Protein AF-A0AAN7LZ47-F1 (afdb_monomer)

pLDDT: mean 77.28, std 19.16, range [32.97, 97.31]

Radius of gyration: 28.83 Å; Cα contacts (8 Å, |Δi|>4): 131; chains: 1; bounding box: 64×59×89 Å

Organism: Trapa natans (NCBI:txid22666)

Secondary structure (DSSP, 8-state):
----S---TT-HHHHHHHHHHHHHHHHHHHHHHHTSPSSPPHHHHHHHHHHHHHHHHHHHHHHHHHHHHHHHHHHHHHHHHHHHHHHHHHHHHHHHHT-SS-S--SSS--S---------------------------PPPTT--HHHHHHHHHTT-PPPPHHHHHHTTTHHHHHHHHHHHHHHHHHHHHHHS--S-----------TTSTTHHHHHHHHHHHH--

Structure (mmCIF, N/CA/C/O backbone):
data_AF-A0AAN7LZ47-F1
#
_entry.id   AF-A0AAN7LZ47-F1
#
loop_
_atom_site.group_PDB
_atom_site.id
_atom_site.type_symbol
_atom_site.label_atom_id
_atom_site.label_alt_id
_atom_site.label_comp_id
_atom_site.label_asym_id
_atom_site.label_entity_id
_atom_site.label_seq_id
_atom_site.pdbx_PDB_ins_code
_atom_site.Cartn_x
_atom_site.Cartn_y
_atom_site.Cartn_z
_atom_site.occupancy
_atom_site.B_iso_or_equiv
_atom_site.auth_seq_id
_atom_site.auth_comp_id
_atom_site.auth_asym_id
_atom_site.auth_atom_id
_atom_site.pdbx_PDB_model_num
ATOM 1 N N . MET A 1 1 ? -1.971 -27.924 -0.640 1.00 32.97 1 MET A N 1
ATOM 2 C CA . MET A 1 1 ? -1.766 -27.574 0.780 1.00 32.97 1 MET A CA 1
ATOM 3 C C . MET A 1 1 ? -2.999 -26.816 1.240 1.00 32.97 1 MET A C 1
ATOM 5 O O . MET A 1 1 ? -3.384 -25.874 0.569 1.00 32.97 1 MET A O 1
ATOM 9 N N . SER A 1 2 ? -3.643 -27.356 2.275 1.00 36.81 2 SER A N 1
ATOM 10 C CA . SER A 1 2 ? -4.713 -26.829 3.139 1.00 36.81 2 SER A CA 1
ATOM 11 C C . SER A 1 2 ? -5.731 -25.839 2.556 1.00 36.81 2 SER A C 1
ATOM 13 O O . SER A 1 2 ? -5.479 -24.645 2.456 1.00 36.81 2 SER A O 1
ATOM 15 N N . CYS A 1 3 ? -6.937 -26.346 2.305 1.00 39.59 3 CYS A N 1
ATOM 16 C CA . CYS A 1 3 ? -8.183 -25.587 2.282 1.00 39.59 3 CYS A CA 1
ATOM 17 C C . CYS A 1 3 ? -8.375 -24.824 3.609 1.00 39.59 3 CYS A C 1
ATOM 19 O O . CYS A 1 3 ? -8.653 -25.439 4.640 1.00 39.59 3 CYS A O 1
ATOM 21 N N . SER A 1 4 ? -8.207 -23.498 3.611 1.00 45.62 4 SER A N 1
ATOM 22 C CA . SER A 1 4 ? -8.741 -22.661 4.691 1.00 45.62 4 SER A CA 1
ATOM 23 C C . SER A 1 4 ? -10.224 -22.411 4.424 1.00 45.62 4 SER A C 1
ATOM 25 O O . SER A 1 4 ? -10.634 -22.363 3.264 1.00 45.62 4 SER A O 1
ATOM 27 N N . GLY A 1 5 ? -11.029 -22.259 5.480 1.00 51.00 5 GLY A N 1
ATOM 28 C CA . GLY A 1 5 ? -12.397 -21.734 5.366 1.00 51.00 5 GLY A CA 1
ATOM 29 C C . GLY A 1 5 ? -12.428 -20.370 4.656 1.00 51.00 5 GLY A C 1
ATOM 30 O O . GLY A 1 5 ? -11.363 -19.884 4.262 1.00 51.00 5 GLY A O 1
ATOM 31 N N . PRO A 1 6 ? -13.612 -19.750 4.473 1.00 57.41 6 PRO A N 1
ATOM 32 C CA . PRO A 1 6 ? -13.691 -18.422 3.872 1.00 57.41 6 PRO A CA 1
ATOM 33 C C . PRO A 1 6 ? -12.751 -17.507 4.654 1.00 57.41 6 PRO A C 1
ATOM 35 O O . PRO A 1 6 ? -12.956 -17.260 5.839 1.00 57.41 6 PRO A O 1
ATOM 38 N N . GLU A 1 7 ? -11.638 -17.133 4.028 1.00 62.72 7 GLU A N 1
ATOM 39 C CA . GLU A 1 7 ? -10.662 -16.252 4.641 1.00 62.72 7 GLU A CA 1
ATOM 40 C C . GLU A 1 7 ? -11.380 -14.913 4.767 1.00 62.72 7 GLU A C 1
ATOM 42 O O . GLU A 1 7 ? -11.678 -14.286 3.749 1.00 62.72 7 GLU A O 1
ATOM 47 N N . GLU A 1 8 ? -11.770 -14.568 5.995 1.00 81.31 8 GLU A N 1
ATOM 48 C CA . GLU A 1 8 ? -12.415 -13.300 6.319 1.00 81.31 8 GLU A CA 1
ATOM 49 C C . GLU A 1 8 ? -11.451 -12.204 5.868 1.00 81.31 8 GLU A C 1
ATOM 51 O O . GLU A 1 8 ? -10.317 -12.101 6.365 1.00 81.31 8 GLU A O 1
ATOM 56 N N . ILE A 1 9 ? -11.832 -11.491 4.811 1.00 84.00 9 ILE A N 1
ATOM 57 C CA . ILE A 1 9 ? -10.947 -10.517 4.185 1.00 84.00 9 ILE A CA 1
ATOM 58 C C . ILE A 1 9 ? -10.819 -9.357 5.161 1.00 84.00 9 ILE A C 1
ATOM 60 O O . ILE A 1 9 ? -11.687 -9.119 5.993 1.00 84.00 9 ILE A O 1
ATOM 64 N N . LEU A 1 10 ? -9.674 -8.677 5.140 1.00 85.88 10 LEU A N 1
ATOM 65 C CA . LEU A 1 10 ? -9.341 -7.634 6.116 1.00 85.88 10 LEU A CA 1
ATOM 66 C C . LEU A 1 10 ? -9.239 -8.130 7.572 1.00 85.88 10 LEU A C 1
ATOM 68 O O . LEU A 1 10 ? -8.929 -7.331 8.458 1.00 85.88 10 LEU A O 1
ATOM 72 N N . SER A 1 11 ? -9.390 -9.433 7.843 1.00 90.12 11 SER A N 1
ATOM 73 C CA . SER A 1 11 ? -9.055 -9.997 9.152 1.00 90.12 11 SER A CA 1
ATOM 74 C C . SER A 1 11 ? -7.580 -9.766 9.491 1.00 90.12 11 SER A C 1
ATOM 76 O O . SER A 1 11 ? -6.728 -9.535 8.623 1.00 90.12 11 SER A O 1
ATOM 78 N N . VAL A 1 12 ? -7.241 -9.866 10.779 1.00 88.94 12 VAL A N 1
ATOM 79 C CA . VAL A 1 12 ? -5.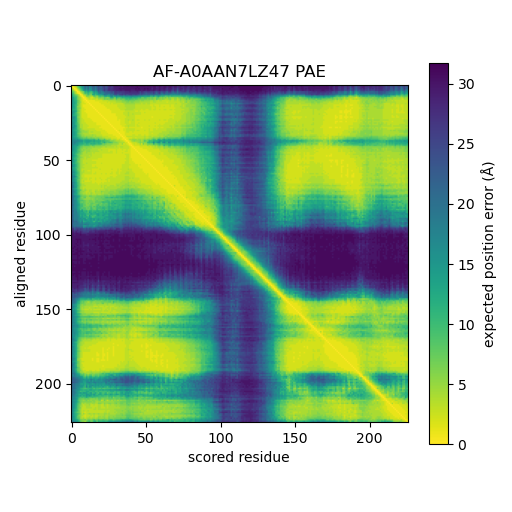852 -9.708 11.244 1.00 88.94 12 VAL A CA 1
ATOM 80 C C . VAL A 1 12 ? -4.927 -10.723 10.565 1.00 88.94 12 VAL A C 1
ATOM 82 O O . VAL A 1 12 ? -3.845 -10.354 10.116 1.00 88.94 12 VAL A O 1
ATOM 85 N N . ALA A 1 13 ? -5.368 -11.978 10.437 1.00 91.19 13 ALA A N 1
ATOM 86 C CA . ALA A 1 13 ? -4.591 -13.038 9.798 1.00 91.19 13 ALA A CA 1
ATOM 87 C C . ALA A 1 13 ? -4.399 -12.787 8.293 1.00 91.19 13 ALA A C 1
ATOM 89 O O . ALA A 1 13 ? -3.291 -12.947 7.781 1.00 91.19 13 ALA A O 1
ATOM 90 N N . TRP A 1 14 ? -5.450 -12.344 7.594 1.00 92.69 14 TRP A N 1
ATOM 91 C CA . TRP A 1 14 ? -5.361 -11.979 6.180 1.00 92.69 14 TRP A CA 1
ATOM 92 C C . TRP A 1 14 ? -4.412 -10.792 5.965 1.00 92.69 14 TRP A C 1
ATOM 94 O O . TRP A 1 14 ? -3.539 -10.830 5.100 1.00 92.69 14 TRP A O 1
ATOM 104 N N . THR A 1 15 ? -4.517 -9.763 6.809 1.00 92.19 15 THR A N 1
ATOM 105 C CA . THR A 1 15 ? -3.675 -8.560 6.733 1.00 92.19 15 THR A CA 1
ATOM 106 C C . THR A 1 15 ? -2.203 -8.880 7.004 1.00 92.19 15 THR A C 1
ATOM 108 O O . THR A 1 15 ? -1.324 -8.370 6.311 1.00 92.19 15 THR A O 1
ATOM 111 N N . GLN A 1 16 ? -1.914 -9.759 7.969 1.00 93.12 16 GLN A N 1
ATOM 112 C CA . GLN A 1 16 ? -0.555 -10.251 8.223 1.00 93.12 16 GLN A CA 1
ATOM 113 C C . GLN A 1 16 ? 0.022 -10.955 6.991 1.00 93.12 16 GLN A C 1
ATOM 115 O O . GLN A 1 16 ? 1.105 -10.589 6.538 1.00 93.12 16 GLN A O 1
ATOM 120 N N . ARG A 1 17 ? -0.735 -11.881 6.388 1.00 94.88 17 ARG A N 1
ATOM 121 C CA . ARG A 1 17 ? -0.328 -12.572 5.153 1.00 94.88 17 ARG A CA 1
ATOM 122 C C . ARG A 1 17 ? -0.093 -11.603 3.998 1.00 94.88 17 ARG A C 1
ATOM 124 O O . ARG A 1 17 ? 0.885 -11.750 3.270 1.00 94.88 17 ARG A O 1
ATOM 131 N N . LEU A 1 18 ? -0.956 -10.598 3.836 1.00 94.19 18 LEU A N 1
ATOM 132 C CA . LEU A 1 18 ? -0.796 -9.572 2.805 1.00 94.19 18 LEU A CA 1
ATOM 133 C C . LEU A 1 18 ? 0.538 -8.827 2.962 1.00 94.19 18 LEU A C 1
ATOM 135 O O . LEU A 1 18 ? 1.266 -8.667 1.982 1.00 94.19 18 LEU A O 1
ATOM 139 N N . ILE A 1 19 ? 0.868 -8.395 4.184 1.00 95.31 19 ILE A N 1
ATOM 140 C CA . ILE A 1 19 ? 2.127 -7.695 4.477 1.00 95.31 19 ILE A CA 1
ATOM 141 C C . ILE A 1 19 ? 3.328 -8.619 4.242 1.00 95.31 19 ILE A C 1
ATOM 143 O O . ILE A 1 19 ? 4.304 -8.196 3.630 1.00 95.31 19 ILE A O 1
ATOM 147 N N . GLU A 1 20 ? 3.268 -9.877 4.679 1.00 96.75 20 GLU A N 1
ATOM 148 C CA . GLU A 1 20 ? 4.343 -10.858 4.465 1.00 96.75 20 GLU A CA 1
ATOM 149 C C . GLU A 1 20 ? 4.640 -11.066 2.974 1.00 96.75 20 GLU A C 1
ATOM 151 O O . GLU A 1 20 ? 5.794 -10.978 2.544 1.00 96.75 20 GLU A O 1
ATOM 156 N N . VAL A 1 21 ? 3.596 -11.277 2.164 1.00 96.06 21 VAL A N 1
ATOM 157 C CA . VAL A 1 21 ? 3.727 -11.420 0.707 1.00 96.06 21 VAL A CA 1
ATOM 158 C C . VAL A 1 21 ? 4.271 -10.134 0.085 1.00 96.06 21 VAL A C 1
ATOM 160 O O . VAL A 1 21 ? 5.171 -10.195 -0.751 1.00 96.06 21 VAL A O 1
ATOM 163 N N . PHE A 1 22 ? 3.780 -8.968 0.511 1.00 96.25 22 PHE A N 1
ATOM 164 C CA . PHE A 1 22 ? 4.273 -7.676 0.038 1.00 96.25 22 PHE A CA 1
ATOM 165 C C . PHE A 1 22 ? 5.770 -7.482 0.315 1.00 96.25 22 PHE A C 1
ATOM 167 O O . PHE A 1 22 ? 6.515 -7.104 -0.589 1.00 96.25 22 PHE A O 1
ATOM 174 N N . LEU A 1 23 ? 6.233 -7.788 1.529 1.00 96.38 23 LEU A N 1
ATOM 175 C CA . LEU A 1 23 ? 7.645 -7.668 1.898 1.00 96.38 23 LEU A CA 1
ATOM 176 C C . LEU A 1 23 ? 8.526 -8.634 1.096 1.00 96.38 23 LEU A C 1
ATOM 178 O O . LEU A 1 23 ? 9.590 -8.235 0.621 1.00 96.38 23 LEU A O 1
ATOM 182 N N . SER A 1 24 ? 8.062 -9.868 0.871 1.00 97.31 24 SER A N 1
ATOM 183 C CA . SER A 1 24 ? 8.762 -10.830 0.010 1.00 97.31 24 SER A CA 1
ATOM 184 C C . SER A 1 24 ? 8.873 -10.335 -1.437 1.00 97.31 24 SER A C 1
ATOM 186 O O . SER A 1 24 ? 9.932 -10.440 -2.060 1.00 97.31 24 SER A O 1
ATOM 188 N N . LEU A 1 25 ? 7.801 -9.751 -1.980 1.00 95.81 25 LEU A N 1
ATOM 189 C CA . LEU A 1 25 ? 7.811 -9.139 -3.309 1.00 95.81 25 LEU A CA 1
ATOM 190 C C . LEU A 1 25 ? 8.779 -7.952 -3.373 1.00 95.81 25 LEU A C 1
ATOM 192 O O . LEU A 1 25 ? 9.551 -7.835 -4.325 1.00 95.81 25 LEU A O 1
ATOM 196 N N . GLN A 1 26 ? 8.792 -7.104 -2.346 1.00 95.06 26 GLN A N 1
ATOM 197 C CA . GLN A 1 26 ? 9.684 -5.953 -2.270 1.00 95.06 26 GLN A CA 1
ATOM 198 C C . GLN A 1 26 ? 11.165 -6.367 -2.226 1.00 95.06 26 GLN A C 1
ATOM 200 O O . GLN A 1 26 ? 11.993 -5.734 -2.883 1.00 95.06 26 GLN A O 1
ATOM 205 N N . GLU A 1 27 ? 11.505 -7.449 -1.521 1.00 96.31 27 GLU A N 1
ATOM 206 C CA . GLU A 1 27 ? 12.860 -8.014 -1.503 1.00 96.31 27 GLU A CA 1
ATOM 207 C C . GLU A 1 27 ? 13.282 -8.528 -2.888 1.00 96.31 27 GLU A C 1
ATOM 209 O O . GLU A 1 27 ? 14.363 -8.193 -3.383 1.00 96.31 27 GLU A O 1
ATOM 214 N N . GLN A 1 28 ? 12.402 -9.274 -3.564 1.00 95.25 28 GLN A N 1
ATOM 215 C CA . GLN A 1 28 ? 12.650 -9.751 -4.927 1.00 95.25 28 GLN A CA 1
ATOM 216 C C . GLN A 1 28 ? 12.845 -8.588 -5.908 1.00 95.25 28 GLN A C 1
ATOM 218 O O . GLN A 1 28 ? 13.768 -8.610 -6.726 1.00 95.25 28 GLN A O 1
ATOM 223 N N . PHE A 1 29 ? 12.021 -7.543 -5.801 1.00 95.75 29 PHE A N 1
ATOM 224 C CA . PHE A 1 29 ? 12.165 -6.328 -6.599 1.00 95.75 29 PHE A CA 1
ATOM 225 C C . PHE A 1 29 ? 13.482 -5.609 -6.326 1.00 95.75 29 PHE A C 1
ATOM 227 O O . PHE A 1 29 ? 14.173 -5.223 -7.268 1.00 95.75 29 PHE A O 1
ATOM 234 N N . HIS A 1 30 ? 13.873 -5.471 -5.061 1.00 94.12 30 HIS A N 1
ATOM 235 C CA . HIS A 1 30 ? 15.158 -4.881 -4.709 1.00 94.12 30 HIS A CA 1
ATOM 236 C C . HIS A 1 30 ? 16.318 -5.656 -5.354 1.00 94.12 30 HIS A C 1
ATOM 238 O O . HIS A 1 30 ? 17.207 -5.052 -5.955 1.00 94.12 30 HIS A O 1
ATOM 244 N N . GLY A 1 31 ? 16.252 -6.991 -5.353 1.00 94.69 31 GLY A N 1
ATOM 245 C CA . GLY A 1 31 ? 17.195 -7.842 -6.078 1.00 94.69 31 GLY A CA 1
ATOM 246 C C . GLY A 1 31 ? 17.242 -7.579 -7.590 1.00 94.69 31 GLY A C 1
ATOM 247 O O . GLY A 1 31 ? 18.317 -7.652 -8.184 1.00 94.69 31 GLY A O 1
ATOM 248 N N . LEU A 1 32 ? 16.117 -7.237 -8.229 1.00 92.81 32 LEU A N 1
ATOM 249 C CA . LEU A 1 32 ? 16.086 -6.829 -9.643 1.00 92.81 32 LEU A CA 1
ATOM 250 C C . LEU A 1 32 ? 16.749 -5.465 -9.862 1.00 92.81 32 LEU A C 1
ATOM 252 O O . LEU A 1 32 ? 17.529 -5.314 -10.800 1.00 92.81 32 LEU A O 1
ATOM 256 N N . VAL A 1 33 ? 16.490 -4.490 -8.988 1.00 92.06 33 VAL A N 1
ATOM 257 C CA . VAL A 1 33 ? 17.083 -3.143 -9.074 1.00 92.06 33 VAL A CA 1
ATOM 258 C C . VAL A 1 33 ? 18.606 -3.185 -8.904 1.00 92.06 33 VAL A C 1
ATOM 260 O O . VAL A 1 33 ? 19.326 -2.457 -9.590 1.00 92.06 33 VAL A O 1
ATOM 263 N N . LEU A 1 34 ? 19.116 -4.061 -8.033 1.00 92.56 34 LEU A N 1
ATOM 264 C CA . LEU A 1 34 ? 20.556 -4.254 -7.826 1.00 92.56 34 LEU A CA 1
ATOM 265 C C . LEU A 1 34 ? 21.265 -4.900 -9.025 1.00 92.56 34 LEU A C 1
ATOM 267 O O . LEU A 1 34 ? 22.459 -4.682 -9.211 1.00 92.56 34 LEU A O 1
ATOM 271 N N . LYS A 1 35 ? 20.548 -5.666 -9.855 1.00 91.94 35 LYS A N 1
ATOM 272 C CA . LYS A 1 35 ? 21.099 -6.280 -11.077 1.00 91.94 35 LYS A CA 1
ATOM 273 C C . LYS A 1 35 ? 21.266 -5.289 -12.228 1.00 91.94 35 LYS A C 1
ATOM 275 O O . LYS A 1 35 ? 21.878 -5.640 -13.234 1.00 91.94 35 LYS A O 1
ATOM 280 N N . VAL A 1 36 ? 20.723 -4.076 -12.111 1.00 90.69 36 VAL A N 1
ATOM 281 C CA . VAL A 1 36 ? 20.856 -3.052 -13.149 1.00 90.69 36 VAL A CA 1
ATOM 282 C C . VAL A 1 36 ? 22.301 -2.532 -13.169 1.00 90.69 36 VAL A C 1
ATOM 284 O O . VAL A 1 36 ? 22.754 -2.007 -12.148 1.00 90.69 36 VAL A O 1
ATOM 287 N N . PRO A 1 37 ? 23.025 -2.645 -14.301 1.00 84.75 37 PRO A N 1
ATOM 288 C CA . PRO A 1 37 ? 24.417 -2.213 -14.397 1.00 84.75 37 PRO A CA 1
ATOM 289 C C . PRO A 1 37 ? 24.608 -0.724 -14.082 1.00 84.75 37 PRO A C 1
ATOM 291 O O . PRO A 1 37 ? 23.743 0.105 -14.366 1.00 84.75 37 PRO A O 1
ATOM 294 N N . SER A 1 38 ? 25.774 -0.393 -13.524 1.00 85.50 38 SER A N 1
ATOM 295 C CA . SER A 1 38 ? 26.230 0.986 -13.331 1.00 85.50 38 SER A CA 1
ATOM 296 C C . SER A 1 38 ? 27.223 1.372 -14.442 1.00 85.50 38 SER A C 1
ATOM 298 O O . SER A 1 38 ? 28.093 0.554 -14.751 1.00 85.50 38 SER A O 1
ATOM 300 N N . PRO A 1 39 ? 27.143 2.586 -15.025 1.00 84.44 39 PRO A N 1
ATOM 301 C CA . PRO A 1 39 ? 26.184 3.651 -14.719 1.00 84.44 39 PRO A CA 1
ATOM 302 C C . PRO A 1 39 ? 24.783 3.364 -15.278 1.00 84.44 39 PRO A C 1
ATOM 304 O O . PRO A 1 39 ? 24.629 2.800 -16.361 1.00 84.44 39 PRO A O 1
ATOM 307 N N . ARG A 1 40 ? 23.753 3.777 -14.532 1.00 88.50 40 ARG A N 1
ATOM 308 C CA . ARG A 1 40 ? 22.353 3.642 -14.950 1.00 88.50 40 ARG A CA 1
ATOM 309 C C . ARG A 1 40 ? 22.010 4.679 -16.015 1.00 88.50 40 ARG A C 1
ATOM 311 O O . ARG A 1 40 ? 22.573 5.772 -16.045 1.00 88.50 40 ARG A O 1
ATOM 318 N N . SER A 1 41 ? 21.068 4.338 -16.894 1.00 90.69 41 SER A N 1
ATOM 319 C CA . SER A 1 41 ? 20.517 5.319 -17.827 1.00 90.69 41 SER A CA 1
ATOM 320 C C . SER A 1 41 ? 19.621 6.314 -17.085 1.00 90.69 41 SER A C 1
ATOM 322 O O . SER A 1 41 ? 18.970 5.977 -16.094 1.00 90.69 41 SER A O 1
ATOM 324 N N . THR A 1 42 ? 19.510 7.531 -17.612 1.00 92.00 42 THR A N 1
ATOM 325 C CA . THR A 1 42 ? 18.624 8.568 -17.057 1.00 92.00 42 THR A CA 1
ATOM 326 C C . THR A 1 42 ? 17.158 8.121 -16.992 1.00 92.00 42 THR A C 1
ATOM 328 O O . THR A 1 42 ? 16.432 8.507 -16.078 1.00 92.00 42 THR A O 1
ATOM 331 N N . ALA A 1 43 ? 16.718 7.275 -17.931 1.00 90.44 43 ALA A N 1
ATOM 332 C CA . ALA A 1 43 ? 15.373 6.701 -17.945 1.00 90.44 43 ALA A CA 1
ATOM 333 C C . ALA A 1 43 ? 15.143 5.722 -16.781 1.00 90.44 43 ALA A C 1
ATOM 335 O O . ALA A 1 43 ? 14.079 5.738 -16.156 1.00 90.44 43 ALA A O 1
ATOM 336 N N . VAL A 1 44 ? 16.146 4.897 -16.464 1.00 92.00 44 VAL A N 1
ATOM 337 C CA . VAL A 1 44 ? 16.116 3.992 -15.309 1.00 92.00 44 VAL A CA 1
ATOM 338 C C . VAL A 1 44 ? 16.039 4.793 -14.013 1.00 92.00 44 VAL A C 1
ATOM 340 O O . VAL A 1 44 ? 15.143 4.548 -13.207 1.00 92.00 44 VAL A O 1
ATOM 343 N N . ASP A 1 45 ? 16.928 5.772 -13.834 1.00 93.19 45 ASP A N 1
ATOM 344 C CA . ASP A 1 45 ? 16.971 6.570 -12.605 1.00 93.19 45 ASP A CA 1
ATOM 345 C C . ASP A 1 45 ? 15.676 7.349 -12.393 1.00 93.19 45 ASP A C 1
ATOM 347 O O . ASP A 1 45 ? 15.138 7.368 -11.287 1.00 93.19 45 ASP A O 1
ATOM 351 N N . ARG A 1 46 ? 15.109 7.925 -13.459 1.00 92.75 46 ARG A N 1
ATOM 352 C CA . ARG A 1 46 ? 13.801 8.581 -13.396 1.00 92.75 46 ARG A CA 1
ATOM 353 C C . ARG A 1 46 ? 12.714 7.629 -12.895 1.00 92.75 46 ARG A C 1
ATOM 355 O O . ARG A 1 46 ? 11.992 7.971 -11.965 1.00 92.75 46 ARG A O 1
ATOM 362 N N . THR A 1 47 ? 12.620 6.440 -13.487 1.00 92.31 47 THR A N 1
ATOM 363 C CA . THR A 1 47 ? 11.577 5.460 -13.149 1.00 92.31 47 THR A CA 1
ATOM 364 C C . THR A 1 47 ? 11.702 4.987 -11.696 1.00 92.31 47 THR A C 1
ATOM 366 O O . THR A 1 47 ? 10.704 4.872 -10.985 1.00 92.31 47 THR A O 1
ATOM 369 N N . LEU A 1 48 ? 12.932 4.767 -11.220 1.00 93.81 48 LEU A N 1
ATOM 370 C CA . LEU A 1 48 ? 13.197 4.400 -9.828 1.00 93.81 48 LEU A CA 1
ATOM 371 C C . LEU A 1 48 ? 12.882 5.543 -8.857 1.00 93.81 48 LEU A C 1
ATOM 373 O O . LEU A 1 48 ? 12.240 5.310 -7.837 1.00 93.81 48 LEU A O 1
ATOM 377 N N . ASN A 1 49 ? 13.272 6.777 -9.179 1.00 94.38 49 ASN A N 1
ATOM 378 C CA . ASN A 1 49 ? 12.980 7.943 -8.344 1.00 94.38 49 ASN A CA 1
ATOM 379 C C . ASN A 1 49 ? 11.472 8.160 -8.177 1.00 94.38 49 ASN A C 1
ATOM 381 O O . ASN A 1 49 ? 11.003 8.403 -7.068 1.00 94.38 49 ASN A O 1
ATOM 385 N N . GLU A 1 50 ? 10.698 7.999 -9.251 1.00 93.44 50 GLU A N 1
ATOM 386 C CA . GLU A 1 50 ? 9.237 8.062 -9.188 1.00 93.44 50 GLU A CA 1
ATOM 387 C C . GLU A 1 50 ? 8.648 6.950 -8.292 1.00 93.44 50 GLU A C 1
ATOM 389 O O . GLU A 1 50 ? 7.639 7.158 -7.616 1.00 93.44 50 GLU A O 1
ATOM 394 N N . TYR A 1 51 ? 9.249 5.758 -8.260 1.00 94.31 51 TYR A N 1
ATOM 395 C CA . TYR A 1 51 ? 8.841 4.687 -7.343 1.00 94.31 51 TYR A CA 1
ATOM 396 C C . TYR A 1 51 ? 9.200 4.991 -5.884 1.00 94.31 51 TYR A C 1
ATOM 398 O O . TYR A 1 51 ? 8.386 4.768 -4.983 1.00 94.31 51 TYR A O 1
ATOM 406 N N . TYR A 1 52 ? 10.394 5.527 -5.629 1.00 94.88 52 TYR A N 1
ATOM 407 C CA . TYR A 1 52 ? 10.814 5.887 -4.276 1.00 94.88 52 TYR A CA 1
ATOM 408 C C . TYR A 1 52 ? 9.978 7.032 -3.699 1.00 94.88 52 TYR A C 1
ATOM 410 O O . TYR A 1 52 ? 9.596 6.958 -2.535 1.00 94.88 52 TYR A O 1
ATOM 418 N N . ASP A 1 53 ? 9.593 8.020 -4.509 1.00 94.62 53 ASP A N 1
ATOM 419 C CA . ASP A 1 53 ? 8.651 9.071 -4.098 1.00 94.62 53 ASP A CA 1
ATOM 420 C C . ASP A 1 53 ? 7.308 8.483 -3.621 1.00 94.62 53 ASP A C 1
ATOM 422 O O . ASP A 1 53 ? 6.794 8.834 -2.557 1.00 94.62 53 ASP A O 1
ATOM 426 N N . ARG A 1 54 ? 6.770 7.499 -4.354 1.00 93.75 54 ARG A N 1
ATOM 427 C CA . ARG A 1 54 ? 5.566 6.757 -3.937 1.00 93.75 54 ARG A CA 1
ATOM 428 C C . ARG A 1 54 ? 5.793 5.939 -2.669 1.00 93.75 54 ARG A C 1
ATOM 430 O O . ARG A 1 54 ? 4.896 5.858 -1.836 1.00 93.75 54 ARG A O 1
ATOM 437 N N . SER A 1 55 ? 6.980 5.362 -2.503 1.00 94.25 55 SER A N 1
ATOM 438 C CA . SER A 1 55 ? 7.342 4.589 -1.308 1.00 94.25 55 SER A CA 1
ATOM 439 C C . SER A 1 55 ? 7.380 5.463 -0.051 1.00 94.25 55 SER A C 1
ATOM 441 O O . SER A 1 55 ? 6.949 5.020 1.011 1.00 94.25 55 SER A O 1
ATOM 443 N N . VAL A 1 56 ? 7.827 6.718 -0.164 1.00 93.81 56 VAL A N 1
ATOM 444 C CA . VAL A 1 56 ? 7.780 7.685 0.946 1.00 93.81 56 VAL A CA 1
ATOM 445 C C . VAL A 1 56 ? 6.331 8.003 1.326 1.00 93.81 56 VAL A C 1
ATOM 447 O O . VAL A 1 56 ? 5.979 7.923 2.499 1.00 93.81 56 VAL A O 1
ATOM 450 N N . LYS A 1 57 ? 5.456 8.258 0.347 1.00 91.69 57 LYS A N 1
ATOM 451 C CA . LYS A 1 57 ? 4.015 8.469 0.601 1.00 91.69 57 LYS A CA 1
ATOM 452 C C . LYS A 1 57 ? 3.351 7.245 1.238 1.00 91.69 57 LYS A C 1
ATOM 454 O O . LYS A 1 57 ? 2.526 7.372 2.137 1.00 91.69 57 LYS A O 1
ATOM 459 N N . ALA A 1 58 ? 3.726 6.044 0.800 1.00 92.75 58 ALA A N 1
ATOM 460 C CA . ALA A 1 58 ? 3.260 4.799 1.401 1.00 92.75 58 ALA A CA 1
ATOM 461 C C . ALA A 1 58 ? 3.719 4.654 2.861 1.00 92.75 58 ALA A C 1
ATOM 463 O O . ALA A 1 58 ? 2.955 4.194 3.706 1.00 92.75 58 ALA A O 1
ATOM 464 N N . LEU A 1 59 ? 4.929 5.108 3.195 1.00 92.75 59 LEU A N 1
ATOM 465 C CA . LEU A 1 59 ? 5.403 5.118 4.577 1.00 92.75 59 LEU A CA 1
ATOM 466 C C . LEU A 1 59 ? 4.554 6.035 5.472 1.00 92.75 59 LEU A C 1
ATOM 468 O O . LEU A 1 59 ? 4.280 5.676 6.618 1.00 92.75 59 LEU A O 1
ATOM 472 N N . ASP A 1 60 ? 4.081 7.170 4.953 1.00 89.19 60 ASP A N 1
ATOM 473 C CA . ASP A 1 60 ? 3.139 8.034 5.676 1.00 89.19 60 ASP A CA 1
ATOM 474 C C . ASP A 1 60 ? 1.811 7.318 5.961 1.00 89.19 60 ASP A C 1
ATOM 476 O O . ASP A 1 60 ? 1.246 7.470 7.047 1.00 89.19 60 ASP A O 1
ATOM 480 N N . VAL A 1 61 ? 1.337 6.483 5.029 1.00 90.56 61 VAL A N 1
ATOM 481 C CA . VAL A 1 61 ? 0.173 5.611 5.253 1.00 90.56 61 VAL A CA 1
ATOM 482 C C . VAL A 1 61 ? 0.469 4.580 6.342 1.00 90.56 61 VAL A C 1
ATOM 484 O O . VAL A 1 61 ? -0.310 4.461 7.284 1.00 90.56 61 VAL A O 1
ATOM 487 N N . CYS A 1 62 ? 1.612 3.891 6.290 1.00 91.81 62 CYS A N 1
ATOM 488 C CA . CYS A 1 62 ? 2.023 2.949 7.338 1.00 91.81 62 CYS A CA 1
ATOM 489 C C . CYS A 1 62 ? 2.090 3.606 8.724 1.00 91.81 62 CYS A C 1
ATOM 491 O O . CYS A 1 62 ? 1.697 3.000 9.723 1.00 91.81 62 CYS A O 1
ATOM 493 N N . ASN A 1 63 ? 2.571 4.850 8.795 1.00 90.31 63 ASN A N 1
ATOM 494 C CA . ASN A 1 63 ? 2.602 5.622 10.032 1.00 90.31 63 ASN A CA 1
ATOM 495 C C . ASN A 1 63 ? 1.186 5.872 10.568 1.00 90.31 63 ASN A C 1
ATOM 497 O O . ASN A 1 63 ? 0.924 5.575 11.732 1.00 90.31 63 ASN A O 1
ATOM 501 N N . ALA A 1 64 ? 0.264 6.323 9.714 1.00 88.31 64 ALA A N 1
ATOM 502 C CA . ALA A 1 64 ? -1.130 6.547 10.093 1.00 88.31 64 ALA A CA 1
ATOM 503 C C . ALA A 1 64 ? -1.843 5.261 10.535 1.00 88.31 64 ALA A C 1
ATOM 505 O O . ALA A 1 64 ? -2.603 5.259 11.501 1.00 88.31 64 ALA A O 1
ATOM 506 N N . VAL A 1 65 ? -1.569 4.150 9.851 1.00 89.25 65 VAL A N 1
ATOM 507 C CA . VAL A 1 65 ? -2.096 2.823 10.183 1.00 89.25 65 VAL A CA 1
ATOM 508 C C . VAL A 1 65 ? -1.607 2.375 11.562 1.00 89.25 65 VAL A C 1
ATOM 510 O O . VAL A 1 65 ? -2.403 1.938 12.392 1.00 89.25 65 VAL A O 1
ATOM 513 N N . ARG A 1 66 ? -0.310 2.532 11.854 1.00 90.00 66 ARG A N 1
ATOM 514 C CA . ARG A 1 66 ? 0.252 2.240 13.181 1.00 90.00 66 ARG A CA 1
ATOM 515 C C . ARG A 1 66 ? -0.431 3.065 14.275 1.00 90.00 66 ARG A C 1
ATOM 517 O O . ARG A 1 66 ? -0.762 2.511 15.323 1.00 90.00 66 ARG A O 1
ATOM 524 N N . ASP A 1 67 ? -0.658 4.353 14.032 1.00 86.25 67 ASP A N 1
ATOM 525 C CA . ASP A 1 67 ? -1.341 5.226 14.990 1.00 86.25 67 ASP A CA 1
ATOM 526 C C . ASP A 1 67 ? -2.804 4.808 15.195 1.00 86.25 67 ASP A C 1
ATOM 528 O O . ASP A 1 67 ? -3.284 4.797 16.328 1.00 86.25 67 ASP A O 1
ATOM 532 N N . GLY A 1 68 ? -3.495 4.396 14.126 1.00 86.19 68 GLY A N 1
ATOM 533 C CA . GLY A 1 68 ? -4.847 3.836 14.188 1.00 86.19 68 GLY A CA 1
ATOM 534 C C . GLY A 1 68 ? -4.921 2.574 15.052 1.00 86.19 68 GLY A C 1
ATOM 535 O O . GLY A 1 68 ? -5.795 2.459 15.912 1.00 86.19 68 GLY A O 1
ATOM 536 N N . ILE A 1 69 ? -3.956 1.657 14.911 1.00 88.88 69 ILE A N 1
ATOM 537 C CA . ILE A 1 69 ? -3.851 0.471 15.779 1.00 88.88 69 ILE A CA 1
ATOM 538 C C . ILE A 1 69 ? -3.667 0.888 17.245 1.00 88.88 69 ILE A C 1
ATOM 540 O O . ILE A 1 69 ? -4.331 0.347 18.134 1.00 88.88 69 ILE A O 1
ATOM 544 N N . GLU A 1 70 ? -2.774 1.839 17.523 1.00 88.62 70 GLU A N 1
ATOM 545 C CA . GLU A 1 70 ? -2.530 2.291 18.896 1.00 88.62 70 GLU A CA 1
ATOM 546 C C . GLU A 1 70 ? -3.762 2.984 19.494 1.00 88.62 70 GLU A C 1
ATOM 548 O O . GLU A 1 70 ? -4.095 2.787 20.666 1.00 88.62 70 GLU A O 1
ATOM 553 N N . GLN A 1 71 ? -4.512 3.716 18.671 1.00 85.69 71 GLN A N 1
ATOM 554 C CA . GLN A 1 71 ? -5.780 4.309 19.065 1.00 85.69 71 GLN A CA 1
ATOM 555 C C . GLN A 1 71 ? -6.813 3.239 19.446 1.00 85.69 71 GLN A C 1
ATOM 557 O O . GLN A 1 71 ? -7.421 3.351 20.512 1.00 85.69 71 GLN A O 1
ATOM 562 N N . VAL A 1 72 ? -6.957 2.167 18.662 1.00 86.62 72 VAL A N 1
ATOM 563 C CA . VAL A 1 72 ? -7.843 1.037 18.999 1.00 86.62 72 VAL A CA 1
ATOM 564 C C . VAL A 1 72 ? -7.441 0.390 20.327 1.00 86.62 72 VAL A C 1
ATOM 566 O O . VAL A 1 72 ? -8.299 0.141 21.177 1.00 86.62 72 VAL A O 1
ATOM 569 N N . ARG A 1 73 ? -6.139 0.190 20.573 1.00 88.38 73 ARG A N 1
ATOM 570 C CA . ARG A 1 73 ? -5.652 -0.315 21.872 1.00 88.38 73 ARG A CA 1
ATOM 571 C C . ARG A 1 73 ? -6.010 0.623 23.022 1.00 88.38 73 ARG A C 1
ATOM 573 O O . ARG A 1 73 ? -6.382 0.162 24.101 1.00 88.38 73 ARG A O 1
ATOM 580 N N . SER A 1 74 ? -5.909 1.935 22.808 1.00 86.38 74 SER A N 1
ATOM 581 C CA . SER A 1 74 ? -6.279 2.930 23.819 1.00 86.38 74 SER A CA 1
ATOM 582 C C . SER A 1 74 ? -7.781 2.913 24.128 1.00 86.38 74 SER A C 1
ATOM 584 O O . SER A 1 74 ? -8.167 2.987 25.295 1.00 86.38 74 SER A O 1
ATOM 586 N N . TRP A 1 75 ? -8.629 2.734 23.109 1.00 86.94 75 TRP A N 1
ATOM 587 C CA . TRP A 1 75 ? -10.073 2.586 23.276 1.00 86.94 75 TRP A CA 1
ATOM 588 C C . TRP A 1 75 ? -10.434 1.318 24.043 1.00 86.94 75 TRP A C 1
ATOM 590 O O . TRP A 1 75 ? -11.312 1.380 24.897 1.00 86.94 75 TRP A O 1
ATOM 600 N N . GLY A 1 76 ? -9.718 0.212 23.816 1.00 88.38 76 GLY A N 1
ATOM 601 C CA . GLY A 1 76 ? -9.877 -1.013 24.603 1.00 88.38 76 GLY A CA 1
ATOM 602 C C . GLY A 1 76 ? -9.696 -0.765 26.104 1.00 88.38 76 GLY A C 1
ATOM 603 O O . GLY A 1 76 ? -10.577 -1.088 26.896 1.00 88.38 76 GLY A O 1
ATOM 604 N N . LYS A 1 77 ? -8.618 -0.069 26.491 1.00 90.06 77 LYS A N 1
ATOM 605 C CA . LYS A 1 77 ? -8.360 0.305 27.896 1.00 90.06 77 LYS A CA 1
ATOM 606 C C . LYS A 1 77 ? -9.458 1.204 28.476 1.00 90.06 77 LYS A C 1
ATOM 608 O O . LYS A 1 77 ? -9.840 1.060 29.633 1.00 90.06 77 LYS A O 1
ATOM 613 N N . LEU A 1 78 ? -9.974 2.149 27.687 1.00 89.19 78 LEU A N 1
ATOM 614 C CA . LEU A 1 78 ? -11.072 3.022 28.119 1.00 89.19 78 LEU A CA 1
ATOM 615 C C . LEU A 1 78 ? -12.387 2.251 28.282 1.00 89.19 78 LEU A C 1
ATOM 617 O O . LEU A 1 78 ? -13.134 2.518 29.223 1.00 89.19 78 LEU A O 1
ATOM 621 N N . LEU A 1 79 ? -12.660 1.289 27.399 1.00 91.00 79 LEU A N 1
ATOM 622 C CA . LEU A 1 79 ? -13.851 0.450 27.468 1.00 91.00 79 LEU A CA 1
ATOM 623 C C . LEU A 1 79 ? -13.862 -0.390 28.749 1.00 91.00 79 LEU A C 1
ATOM 625 O O . LEU A 1 79 ? -14.892 -0.450 29.413 1.00 91.00 79 LEU A O 1
ATOM 629 N N . GLU A 1 80 ? -12.722 -0.958 29.148 1.00 90.25 80 GLU A N 1
ATOM 630 C CA . GLU A 1 80 ? -12.587 -1.686 30.420 1.00 90.25 80 GLU A CA 1
ATOM 631 C C . GLU A 1 80 ? -12.972 -0.814 31.626 1.00 90.25 80 GLU A C 1
ATOM 633 O O . GLU A 1 80 ? -13.723 -1.250 32.501 1.00 90.25 80 GLU A O 1
ATOM 638 N N . ILE A 1 81 ? -12.536 0.450 31.645 1.00 89.44 81 ILE A N 1
ATOM 639 C CA . ILE A 1 81 ? -12.883 1.403 32.711 1.00 89.44 81 ILE A CA 1
ATOM 640 C C . ILE A 1 81 ? -14.387 1.703 32.712 1.00 89.44 81 ILE A C 1
ATOM 642 O O . ILE A 1 81 ? -15.020 1.730 33.771 1.00 89.44 81 ILE A O 1
ATOM 646 N N . VAL A 1 82 ? -14.977 1.934 31.536 1.00 90.38 82 VAL A N 1
ATOM 647 C CA . VAL A 1 82 ? -16.414 2.220 31.406 1.00 90.38 82 VAL A CA 1
ATOM 648 C C . VAL A 1 82 ? -17.252 1.020 31.847 1.00 90.38 82 VAL A C 1
ATOM 650 O O . VAL A 1 82 ? -18.231 1.204 32.573 1.00 90.38 82 VAL A O 1
ATOM 653 N N . LEU A 1 83 ? -16.856 -0.199 31.475 1.00 89.94 83 LEU A N 1
ATOM 654 C CA . LEU A 1 83 ? -17.532 -1.430 31.885 1.00 89.94 83 LEU A CA 1
ATOM 655 C C . LEU A 1 83 ? -17.433 -1.657 33.397 1.00 89.94 83 LEU A C 1
ATOM 657 O O . LEU A 1 83 ? -18.448 -1.946 34.028 1.00 89.94 83 LEU A O 1
ATOM 661 N N . ALA A 1 84 ? -16.260 -1.442 34.000 1.00 88.69 84 ALA A N 1
ATOM 662 C CA . ALA A 1 84 ? -16.093 -1.524 35.450 1.00 88.69 84 ALA A CA 1
ATOM 663 C C . ALA A 1 84 ? -16.980 -0.504 36.182 1.00 88.69 84 ALA A C 1
ATOM 665 O O . ALA A 1 84 ? -17.650 -0.835 37.161 1.00 88.69 84 ALA A O 1
ATOM 666 N N . ARG A 1 85 ? -17.049 0.735 35.678 1.00 88.56 85 ARG A N 1
ATOM 667 C CA . ARG A 1 85 ? -17.921 1.769 36.246 1.00 88.56 85 ARG A CA 1
ATOM 668 C C . ARG A 1 85 ? -19.399 1.403 36.119 1.00 88.56 85 ARG A C 1
ATOM 670 O O . ARG A 1 85 ? -20.146 1.630 37.067 1.00 88.56 85 ARG A O 1
ATOM 677 N N . LYS A 1 86 ? -19.818 0.840 34.983 1.00 90.31 86 LYS A N 1
ATOM 678 C CA . LYS A 1 86 ? -21.194 0.368 34.786 1.00 90.31 86 LYS A CA 1
ATOM 679 C C . LYS A 1 86 ? -21.546 -0.730 35.792 1.00 90.31 86 LYS A C 1
ATOM 681 O O . LYS A 1 86 ? -22.549 -0.601 36.480 1.00 90.31 86 LYS A O 1
ATOM 686 N N . ALA A 1 87 ? -20.677 -1.727 35.961 1.00 88.25 87 ALA A N 1
ATOM 687 C CA . ALA A 1 87 ? -20.881 -2.802 36.932 1.00 88.25 87 ALA A CA 1
ATOM 688 C C . ALA A 1 87 ? -21.001 -2.286 38.379 1.00 88.25 87 ALA A C 1
ATOM 690 O O . ALA A 1 87 ? -21.830 -2.774 39.143 1.00 88.25 87 ALA A O 1
ATOM 691 N N . LEU A 1 88 ? -20.217 -1.268 38.753 1.00 87.62 88 LEU A N 1
ATOM 692 C CA . LEU A 1 88 ? -20.329 -0.627 40.069 1.00 87.62 88 LEU A CA 1
ATOM 693 C C . LEU A 1 88 ? -21.674 0.086 40.264 1.00 87.62 88 LEU A C 1
ATOM 695 O O . LEU A 1 88 ? -22.248 0.018 41.350 1.00 87.62 88 LEU A O 1
ATOM 699 N N . VAL A 1 89 ? -22.181 0.761 39.229 1.00 89.62 89 VAL A N 1
ATOM 700 C CA . VAL A 1 89 ? -23.500 1.408 39.273 1.00 89.62 89 VAL A CA 1
ATOM 701 C C . VAL A 1 89 ? -24.606 0.356 39.383 1.00 89.62 89 VAL A C 1
ATOM 703 O O . VAL A 1 89 ? -25.446 0.470 40.274 1.00 89.62 89 VAL A O 1
ATOM 706 N N . ASP A 1 90 ? -24.566 -0.695 38.565 1.00 87.94 90 ASP A N 1
ATOM 707 C CA . ASP A 1 90 ? -25.561 -1.777 38.581 1.00 87.94 90 ASP A CA 1
ATOM 708 C C . ASP A 1 90 ? -25.596 -2.488 39.949 1.00 87.94 90 ASP A C 1
ATOM 710 O O . ASP A 1 90 ? -26.672 -2.726 40.505 1.00 87.94 90 ASP A O 1
ATOM 714 N N . LEU A 1 91 ? -24.426 -2.736 40.556 1.00 85.56 91 LEU A N 1
ATOM 715 C CA . LEU A 1 91 ? -24.327 -3.268 41.917 1.00 85.56 91 LEU A CA 1
ATOM 716 C C . LEU A 1 91 ? -24.943 -2.312 42.946 1.00 85.56 91 LEU A C 1
ATOM 718 O O . LEU A 1 91 ? -25.697 -2.750 43.813 1.00 85.56 91 LEU A O 1
ATOM 722 N N . SER A 1 92 ? -24.654 -1.009 42.849 1.00 83.19 92 SER A N 1
ATOM 723 C CA . SER A 1 92 ? -25.205 -0.015 43.777 1.00 83.19 92 SER A CA 1
ATOM 724 C C . SER A 1 92 ? -26.736 0.035 43.727 1.00 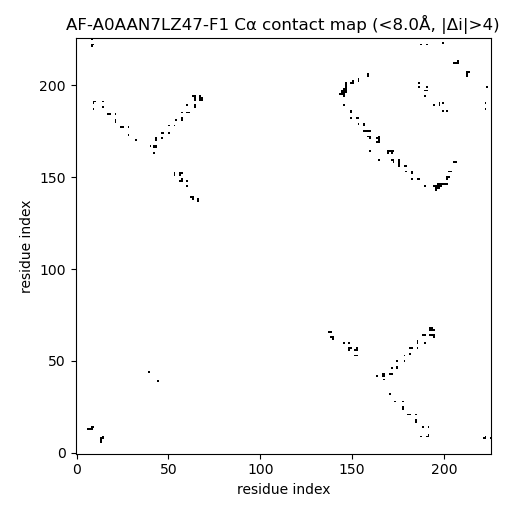83.19 92 SER A C 1
ATOM 726 O O . SER A 1 92 ? -27.372 0.070 44.779 1.00 83.19 92 SER A O 1
ATOM 728 N N . ILE A 1 93 ? -27.332 -0.071 42.534 1.00 83.81 93 ILE A N 1
ATOM 729 C CA . ILE A 1 93 ? -28.787 -0.127 42.348 1.00 83.81 93 ILE A CA 1
ATOM 730 C C . ILE A 1 93 ? -29.361 -1.379 43.025 1.00 83.81 93 ILE A 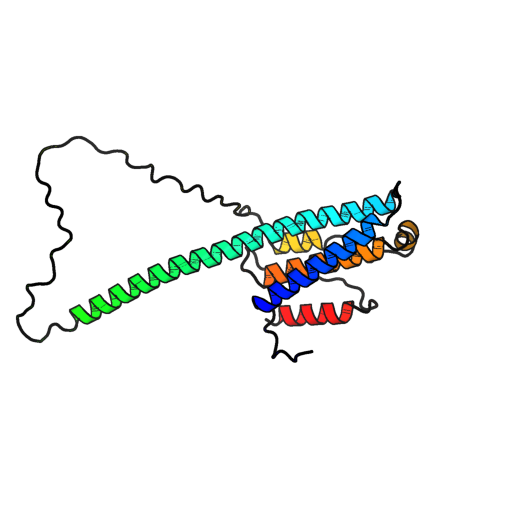C 1
ATOM 732 O O . ILE A 1 93 ? -30.276 -1.258 43.834 1.00 83.81 93 ILE A O 1
ATOM 736 N N . CYS A 1 94 ? -28.773 -2.559 42.793 1.00 75.31 94 CYS A N 1
ATOM 737 C CA . CYS A 1 94 ? -29.220 -3.808 43.426 1.00 75.31 94 CYS A CA 1
ATOM 738 C C . CYS A 1 94 ? -29.130 -3.761 44.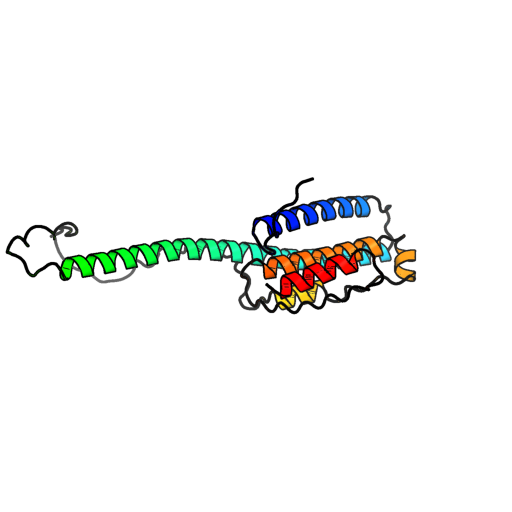962 1.00 75.31 94 CYS A C 1
ATOM 740 O O . CYS A 1 94 ? -30.002 -4.276 45.657 1.00 75.31 94 CYS A O 1
ATOM 742 N N . THR A 1 95 ? -28.087 -3.131 45.516 1.00 75.69 95 THR A N 1
ATOM 743 C CA . THR A 1 95 ? -27.949 -2.984 46.977 1.00 75.69 95 THR A CA 1
ATOM 744 C C . THR A 1 95 ? -28.929 -1.983 47.589 1.00 75.69 95 THR A C 1
ATOM 746 O O . THR A 1 95 ? -29.235 -2.091 48.775 1.00 75.69 95 THR A O 1
ATOM 749 N N . LEU A 1 96 ? -29.414 -1.011 46.808 1.00 69.94 96 LEU A N 1
ATOM 750 C CA . LEU A 1 96 ? -30.415 -0.039 47.252 1.00 69.94 96 LEU A CA 1
ATOM 751 C C . LEU A 1 96 ? -31.841 -0.607 47.177 1.00 69.94 96 LEU A C 1
ATOM 753 O O . LEU A 1 96 ? -32.651 -0.275 48.037 1.00 69.94 96 LEU A O 1
ATOM 757 N N . ASP A 1 97 ? -32.118 -1.485 46.210 1.00 60.75 97 ASP A N 1
ATOM 758 C CA . ASP A 1 97 ? -33.428 -2.129 46.005 1.00 60.75 97 ASP A CA 1
ATOM 759 C C . ASP A 1 97 ? -33.713 -3.259 47.023 1.00 60.75 97 ASP A C 1
ATOM 761 O O . ASP A 1 97 ? -34.855 -3.587 47.321 1.00 60.75 97 ASP A O 1
ATOM 765 N N . GLY A 1 98 ? -32.675 -3.824 47.652 1.00 55.25 98 GLY A N 1
ATOM 766 C CA . GLY A 1 98 ? -32.795 -4.889 48.660 1.00 55.25 98 GLY A CA 1
ATOM 767 C C . GLY A 1 98 ? -33.178 -4.446 50.083 1.00 55.25 98 GLY A C 1
ATOM 768 O O . GLY A 1 98 ? -32.946 -5.202 51.028 1.00 55.25 98 GLY A O 1
ATOM 769 N N . LYS A 1 99 ? -33.707 -3.231 50.289 1.00 51.72 99 LYS A N 1
ATOM 770 C CA . LYS A 1 99 ? -33.926 -2.645 51.627 1.00 51.72 99 LYS A CA 1
ATOM 771 C C . LYS A 1 99 ? -35.403 -2.531 52.026 1.00 51.72 99 LYS A C 1
ATOM 773 O O . LYS A 1 99 ? -35.812 -1.491 52.518 1.00 51.72 99 LYS A O 1
ATOM 778 N N . ASP A 1 100 ? -36.149 -3.633 51.925 1.00 44.34 100 ASP A N 1
ATOM 779 C CA . ASP A 1 100 ? -37.485 -3.781 52.540 1.00 44.34 100 ASP A CA 1
ATOM 780 C C . ASP A 1 100 ? -37.582 -4.939 53.560 1.00 44.34 100 ASP A C 1
ATOM 782 O O . ASP A 1 100 ? -38.666 -5.358 53.959 1.00 44.34 100 ASP A O 1
ATOM 786 N N . SER A 1 101 ? -36.453 -5.430 54.087 1.00 42.12 101 SER A N 1
ATOM 787 C CA . SER A 1 101 ? -36.465 -6.434 55.164 1.00 42.12 101 SER A CA 1
ATOM 788 C C . SER A 1 101 ? -35.417 -6.184 56.258 1.00 42.12 101 SER A C 1
ATOM 790 O O . SER A 1 101 ? -34.285 -6.648 56.168 1.00 42.12 101 SER A O 1
ATOM 792 N N . GLY A 1 102 ? -35.841 -5.508 57.336 1.00 44.38 102 GLY A N 1
ATOM 793 C CA . GLY A 1 102 ? -35.302 -5.656 58.701 1.00 44.38 102 GLY A CA 1
ATOM 794 C C . GLY A 1 102 ? -34.018 -4.880 59.079 1.00 44.38 102 GLY A C 1
ATOM 795 O O . GLY A 1 102 ? -33.143 -4.643 58.247 1.00 44.38 102 GLY A O 1
ATOM 796 N N . PRO A 1 103 ? -33.861 -4.464 60.357 1.00 46.44 103 PRO A N 1
ATOM 797 C CA . PRO A 1 103 ? -32.841 -3.507 60.780 1.00 46.44 103 PRO A CA 1
ATOM 798 C C . PRO A 1 103 ? -31.494 -4.189 61.068 1.00 46.44 103 PRO A C 1
ATOM 800 O O . PRO A 1 103 ? -31.178 -4.506 62.208 1.00 46.44 103 PRO A O 1
ATOM 803 N N . LEU A 1 104 ? -30.666 -4.368 60.038 1.00 47.53 104 LEU A N 1
ATOM 804 C CA . LEU A 1 104 ? -29.242 -4.746 60.166 1.00 47.53 104 LEU A CA 1
ATOM 805 C C . LEU A 1 104 ? -28.319 -3.835 59.327 1.00 47.53 104 LEU A C 1
ATOM 807 O O . LEU A 1 104 ? -27.192 -4.180 58.980 1.00 47.53 104 LEU A O 1
ATOM 811 N N . SER A 1 105 ? -28.786 -2.626 59.006 1.00 48.97 105 SER A N 1
ATOM 812 C CA . SER A 1 105 ? -28.084 -1.651 58.163 1.00 48.97 105 SER A CA 1
ATOM 813 C C . SER A 1 105 ? -27.256 -0.657 58.992 1.00 48.97 105 SER A C 1
ATOM 815 O O . SER A 1 105 ? -27.562 0.536 58.997 1.00 48.97 105 SER A O 1
ATOM 817 N N . SER A 1 106 ? -26.200 -1.105 59.676 1.00 46.69 106 SER A N 1
ATOM 818 C CA . SER A 1 106 ? -25.278 -0.182 60.369 1.00 46.69 106 SER A CA 1
ATOM 819 C C . SER A 1 106 ? -23.777 -0.432 60.168 1.00 46.69 106 SER A C 1
ATOM 821 O O . SER A 1 106 ? -22.985 0.311 60.738 1.00 46.69 106 SER A O 1
ATOM 823 N N . HIS A 1 107 ? -23.339 -1.380 59.326 1.00 43.59 107 HIS A N 1
ATOM 824 C CA . HIS A 1 107 ? -21.913 -1.768 59.302 1.00 43.59 107 HIS A CA 1
ATOM 825 C C . HIS A 1 107 ? -21.125 -1.528 57.995 1.00 43.59 107 HIS A C 1
ATOM 827 O O . HIS A 1 107 ? -19.950 -1.861 57.929 1.00 43.59 107 HIS A O 1
ATOM 833 N N . TRP A 1 108 ? -21.677 -0.918 56.945 1.00 48.41 108 TRP A N 1
ATOM 834 C CA . TRP A 1 108 ? -20.951 -0.858 55.658 1.00 48.41 108 TRP A CA 1
ATOM 835 C C . TRP A 1 108 ? -20.745 0.539 55.100 1.00 48.41 108 TRP A C 1
ATOM 837 O O . TRP A 1 108 ? -21.036 0.778 53.941 1.00 48.41 108 TRP A O 1
ATOM 847 N N . ASN A 1 109 ? -20.219 1.464 55.905 1.00 53.22 109 ASN A N 1
ATOM 848 C CA . ASN A 1 109 ? -19.694 2.731 55.389 1.00 53.22 109 ASN A CA 1
ATOM 849 C C . ASN A 1 109 ? -18.653 3.323 56.341 1.00 53.22 109 ASN A C 1
ATOM 851 O O . ASN A 1 109 ? -18.983 4.196 57.141 1.00 53.22 109 ASN A O 1
ATOM 855 N N . ARG A 1 110 ? -17.395 2.867 56.274 1.00 51.91 110 ARG A N 1
ATOM 856 C CA . ARG A 1 110 ? -16.245 3.637 56.790 1.00 51.91 110 ARG A CA 1
ATOM 857 C C . ARG A 1 110 ? -14.909 3.026 56.379 1.00 51.91 110 ARG A C 1
ATOM 859 O O . ARG A 1 110 ? -14.269 2.330 57.155 1.00 51.91 110 ARG A O 1
ATOM 866 N N . SER A 1 111 ? -14.432 3.363 55.186 1.00 50.91 111 SER A N 1
ATOM 867 C CA . SER A 1 111 ? -12.996 3.248 54.903 1.00 50.91 111 SER A CA 1
ATOM 868 C C . SER A 1 111 ? -12.538 4.149 53.758 1.00 50.91 111 SER A C 1
ATOM 870 O O . SER A 1 111 ? -11.918 3.661 52.831 1.00 50.91 111 SER A O 1
ATOM 872 N N . PHE A 1 112 ? -12.818 5.456 53.833 1.00 43.50 112 PHE A N 1
ATOM 873 C CA . PHE A 1 112 ? -12.000 6.516 53.208 1.00 43.50 112 PHE A CA 1
ATOM 874 C C . PHE A 1 112 ? -12.181 7.847 53.963 1.00 43.50 112 PHE A C 1
ATOM 876 O O . PHE A 1 112 ? -12.467 8.884 53.377 1.00 43.50 112 PHE A O 1
ATOM 883 N N . ALA A 1 113 ? -12.046 7.837 55.290 1.00 40.88 113 ALA A N 1
ATOM 884 C CA . ALA A 1 113 ? -11.961 9.069 56.074 1.00 40.88 113 ALA A CA 1
ATOM 885 C C . ALA A 1 113 ? -10.527 9.207 56.592 1.00 40.88 113 ALA A C 1
ATOM 887 O O . ALA A 1 113 ? -10.158 8.626 57.610 1.00 40.88 113 ALA A O 1
ATOM 888 N N . ARG A 1 114 ? -9.699 9.948 55.850 1.00 44.88 114 ARG A N 1
ATOM 889 C CA . ARG A 1 114 ? -8.414 10.451 56.344 1.00 44.88 114 ARG A CA 1
ATOM 89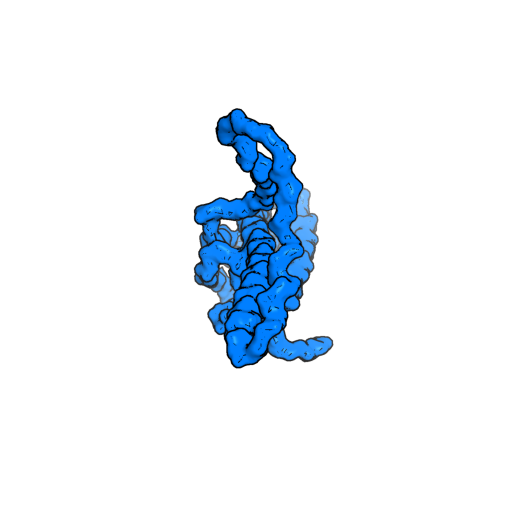0 C C . ARG A 1 114 ? -8.700 11.342 57.554 1.00 44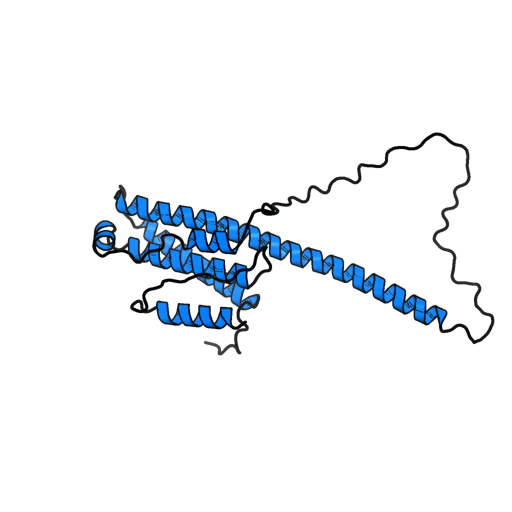.88 114 ARG A C 1
ATOM 892 O O . ARG A 1 114 ? -9.247 12.428 57.399 1.00 44.88 114 ARG A O 1
ATOM 899 N N . SER A 1 115 ? -8.334 10.878 58.744 1.00 43.16 115 SER A N 1
ATOM 900 C CA . SER A 1 115 ? -8.181 11.747 59.907 1.00 43.16 115 SER A CA 1
ATOM 901 C C . SER A 1 115 ? -6.977 12.647 59.656 1.00 43.16 115 SER A C 1
ATOM 903 O O . SER A 1 115 ? -5.864 12.146 59.507 1.00 43.16 115 SER A O 1
ATOM 905 N N . ASN A 1 116 ? -7.187 13.957 59.566 1.00 39.62 116 ASN A N 1
ATOM 906 C CA . ASN A 1 116 ? -6.108 14.909 59.774 1.00 39.62 116 ASN A CA 1
ATOM 907 C C . ASN A 1 116 ? -6.686 16.166 60.415 1.00 39.62 116 ASN A C 1
ATOM 909 O O . ASN A 1 116 ? -7.486 16.867 59.800 1.00 39.62 116 ASN A O 1
ATOM 913 N N . ASN A 1 117 ? -6.291 16.426 61.656 1.00 40.34 117 ASN A N 1
ATOM 914 C CA . ASN A 1 117 ? -6.647 17.638 62.370 1.00 40.34 117 ASN A CA 1
ATOM 915 C C . ASN A 1 117 ? -5.360 18.277 62.901 1.00 40.34 117 ASN A C 1
ATOM 917 O O . ASN A 1 117 ? -4.869 17.862 63.946 1.00 40.34 117 ASN A O 1
ATOM 921 N N . SER A 1 118 ? -4.831 19.276 62.188 1.00 37.88 118 SER A N 1
ATOM 922 C CA . SER A 1 118 ? -4.123 20.408 62.802 1.00 37.88 118 SER A CA 1
ATOM 923 C C . SER A 1 118 ? -3.885 21.569 61.815 1.00 37.88 118 SER A C 1
ATOM 925 O O . SER A 1 118 ? -3.208 21.447 60.801 1.00 37.88 118 SER A O 1
ATOM 927 N N . SER A 1 119 ? -4.469 22.714 62.192 1.00 36.12 119 SER A N 1
ATOM 928 C CA . SER A 1 119 ? -3.975 24.101 62.083 1.00 36.12 119 SER A CA 1
ATOM 929 C C . SER A 1 119 ? -3.677 24.769 60.721 1.00 36.12 119 SER A C 1
ATOM 931 O O . SER A 1 119 ? -2.574 24.673 60.198 1.00 36.12 119 SER A O 1
ATOM 933 N N . ASN A 1 120 ? -4.623 25.648 60.351 1.00 41.97 120 ASN A N 1
ATOM 934 C CA . ASN A 1 120 ? -4.486 27.046 59.885 1.00 41.97 120 ASN A CA 1
ATOM 935 C C . ASN A 1 120 ? -3.925 27.418 58.482 1.00 41.97 120 ASN A C 1
ATOM 937 O O . ASN A 1 120 ? -3.217 26.638 57.856 1.00 41.97 120 ASN A O 1
ATOM 941 N N . PRO A 1 121 ? -4.316 28.610 57.954 1.00 58.53 121 PRO A N 1
ATOM 942 C CA . PRO A 1 121 ? -4.604 28.818 56.536 1.00 58.53 121 PRO A CA 1
ATOM 943 C C . PRO A 1 121 ? -3.665 29.820 55.850 1.00 58.53 121 PRO A C 1
ATOM 945 O O . PRO A 1 121 ? -3.401 30.882 56.400 1.00 58.53 121 PRO A O 1
ATOM 948 N N . THR A 1 122 ? -3.296 29.565 54.594 1.00 37.22 122 THR A N 1
ATOM 949 C CA . THR A 1 122 ? -2.901 30.605 53.627 1.00 37.22 122 THR A CA 1
ATOM 950 C C . THR A 1 122 ? -3.023 30.079 52.191 1.00 37.22 122 THR A C 1
ATOM 952 O O . THR A 1 122 ? -2.360 29.131 51.802 1.00 37.22 122 THR A O 1
ATOM 955 N N . THR A 1 123 ? -3.893 30.739 51.421 1.00 44.28 123 THR A N 1
ATOM 956 C CA . THR A 1 123 ? -3.835 31.020 49.968 1.00 44.28 123 THR A CA 1
ATOM 957 C C . THR A 1 123 ? -3.609 29.899 48.920 1.00 44.28 123 THR A C 1
ATOM 959 O O . THR A 1 123 ? -2.695 29.091 49.033 1.00 44.28 123 THR A O 1
ATOM 962 N N . PRO A 1 124 ? -4.402 29.895 47.823 1.00 49.22 124 PRO A N 1
ATOM 963 C CA . PRO A 1 124 ? -4.412 28.852 46.791 1.00 49.22 124 PRO A CA 1
ATOM 964 C C . PRO A 1 124 ? -3.450 29.144 45.621 1.00 49.22 124 PRO A C 1
ATOM 966 O O . PRO A 1 124 ? -3.136 30.311 45.396 1.00 49.22 124 PRO A O 1
ATOM 969 N N . ARG A 1 125 ? -3.157 28.099 44.813 1.00 38.47 125 ARG A N 1
ATOM 970 C CA . ARG A 1 125 ? -2.332 28.023 43.565 1.00 38.47 125 ARG A CA 1
ATOM 971 C C . ARG A 1 125 ? -0.927 27.459 43.822 1.00 38.47 125 ARG A C 1
ATOM 973 O O . ARG A 1 125 ? -0.251 27.927 44.716 1.00 38.47 125 ARG A O 1
A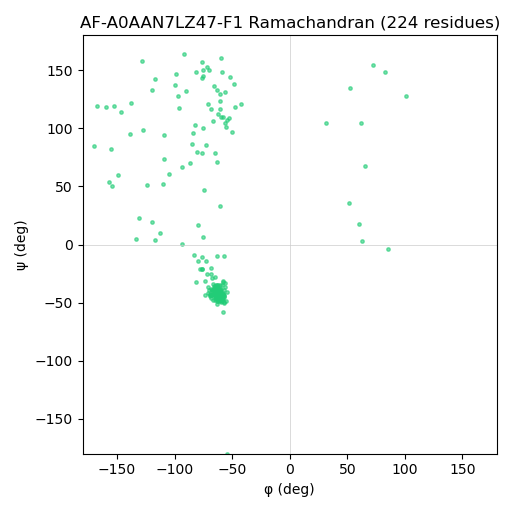TOM 980 N N . ASP A 1 126 ? -0.392 26.446 43.145 1.00 36.22 126 ASP A N 1
ATOM 981 C CA . ASP A 1 126 ? -0.731 25.755 41.903 1.00 36.22 126 ASP A CA 1
ATOM 982 C C . ASP A 1 126 ? -0.202 24.310 41.983 1.00 36.22 126 ASP A C 1
ATOM 984 O O . ASP A 1 126 ? 1.003 24.088 42.046 1.00 36.22 126 ASP A O 1
ATOM 988 N N . TYR A 1 127 ? -1.081 23.309 41.899 1.00 36.59 127 TYR A N 1
ATOM 989 C CA . TYR A 1 127 ? -0.696 21.948 41.496 1.00 36.59 127 TYR A CA 1
ATOM 990 C C . TYR A 1 127 ? -1.177 21.712 40.063 1.00 36.59 127 TYR A C 1
ATOM 992 O O . TYR A 1 127 ? -2.000 20.845 39.781 1.00 36.59 127 TYR A O 1
ATOM 1000 N N . ARG A 1 128 ? -0.680 22.530 39.132 1.00 45.28 128 ARG A N 1
ATOM 1001 C CA . ARG A 1 128 ? -0.743 22.243 37.695 1.00 45.28 128 ARG A CA 1
ATOM 1002 C C . ARG A 1 128 ? 0.651 21.916 37.191 1.00 45.28 128 ARG A C 1
ATOM 1004 O O . ARG A 1 128 ? 1.276 22.689 36.482 1.00 45.28 128 ARG A O 1
ATOM 1011 N N . SER A 1 129 ? 1.114 20.729 37.542 1.00 42.56 129 SER A N 1
ATOM 1012 C CA . SER A 1 129 ? 2.017 19.987 36.669 1.00 42.56 129 SER A CA 1
ATOM 1013 C C . SER A 1 129 ? 1.772 18.501 36.894 1.00 42.56 129 SER A C 1
ATOM 1015 O O . SER A 1 129 ? 2.638 17.745 37.321 1.00 42.56 129 SER A O 1
ATOM 1017 N N . ALA A 1 130 ? 0.527 18.081 36.632 1.00 46.78 130 ALA A N 1
ATOM 1018 C CA . ALA A 1 130 ? 0.319 16.747 36.099 1.00 46.78 130 ALA A CA 1
ATOM 1019 C C . ALA A 1 130 ? 1.168 16.715 34.833 1.00 46.78 130 ALA A C 1
ATOM 1021 O O . ALA A 1 130 ? 0.860 17.418 33.862 1.00 46.78 130 ALA A O 1
ATOM 1022 N N . GLY A 1 131 ? 2.306 16.023 34.936 1.00 38.81 131 GLY A N 1
ATOM 1023 C CA . GLY A 1 131 ? 3.254 15.869 33.856 1.00 38.81 131 GLY A CA 1
ATOM 1024 C C . GLY A 1 131 ? 2.459 15.612 32.596 1.00 38.81 131 GLY A C 1
ATOM 1025 O O . GLY A 1 131 ? 1.644 14.689 32.545 1.00 38.81 131 GLY A O 1
ATOM 1026 N N . HIS A 1 132 ? 2.632 16.489 31.610 1.00 40.47 132 HIS A N 1
ATOM 1027 C CA . HIS A 1 132 ? 2.269 16.132 30.260 1.00 40.47 132 HIS A CA 1
ATOM 1028 C C . HIS A 1 132 ? 3.052 14.854 30.010 1.00 40.47 132 HIS A C 1
ATOM 1030 O O . HIS A 1 132 ? 4.265 14.897 29.794 1.00 40.47 132 HIS A O 1
ATOM 1036 N N . PHE A 1 133 ? 2.365 13.714 30.106 1.00 35.28 133 PHE A N 1
ATOM 1037 C CA . PHE A 1 133 ? 2.710 12.564 29.313 1.00 35.28 133 PHE A CA 1
ATOM 1038 C C . PHE A 1 133 ? 2.788 13.148 27.916 1.00 35.28 133 PHE A C 1
ATOM 1040 O O . PHE A 1 133 ? 1.776 13.402 27.265 1.00 35.28 133 PHE A O 1
ATOM 1047 N N . ARG A 1 134 ? 4.011 13.481 27.506 1.00 43.12 134 ARG A N 1
ATOM 1048 C CA . ARG A 1 134 ? 4.358 13.633 26.114 1.00 43.12 134 ARG A CA 1
ATOM 1049 C C . ARG A 1 134 ? 4.175 12.226 25.583 1.00 43.12 134 ARG A C 1
ATOM 1051 O O . ARG A 1 134 ? 5.133 11.471 25.462 1.00 43.12 134 ARG A O 1
ATOM 1058 N N . SER A 1 135 ? 2.916 11.852 25.345 1.00 42.31 135 SER A N 1
ATOM 1059 C CA . SER A 1 135 ? 2.622 10.878 24.327 1.00 42.31 135 SER A CA 1
ATOM 1060 C C . SER A 1 135 ? 3.429 11.384 23.152 1.00 42.31 135 SER A C 1
ATOM 1062 O O . SER A 1 135 ? 3.257 12.533 22.730 1.00 42.31 135 SER A O 1
ATOM 1064 N N . LEU A 1 136 ? 4.375 10.575 22.698 1.00 43.12 136 LEU A N 1
ATOM 1065 C CA . LEU A 1 136 ? 4.931 10.708 21.369 1.00 43.12 136 LEU A CA 1
ATOM 1066 C C . LEU A 1 136 ? 3.761 10.436 20.426 1.00 43.12 136 LEU A C 1
ATOM 1068 O O . LEU A 1 136 ? 3.640 9.374 19.833 1.00 43.12 136 LEU A O 1
ATOM 1072 N N . SER A 1 137 ? 2.825 11.379 20.378 1.00 46.72 137 SER A N 1
ATOM 1073 C CA . SER A 1 137 ? 1.815 11.454 19.369 1.00 46.72 137 SER A CA 1
ATOM 1074 C C . SER A 1 137 ? 2.608 11.908 18.163 1.00 46.72 137 SER A C 1
ATOM 1076 O O . SER A 1 137 ? 2.658 13.092 17.834 1.00 46.72 137 SER A O 1
ATOM 1078 N N . TRP A 1 138 ? 3.186 10.937 17.467 1.00 45.91 138 TRP A N 1
ATOM 1079 C CA . TRP A 1 138 ? 3.310 11.000 16.021 1.00 45.91 138 TRP A CA 1
ATOM 1080 C C . TRP A 1 138 ? 1.919 11.074 15.375 1.00 45.91 138 TRP A C 1
ATOM 1082 O O . TRP A 1 138 ? 1.735 10.561 14.289 1.00 45.91 138 TRP A O 1
ATOM 1092 N N . SER A 1 139 ? 0.938 11.727 16.022 1.00 51.81 139 SER A N 1
ATOM 1093 C CA . SER A 1 139 ? -0.396 11.882 15.498 1.00 51.81 139 SER A CA 1
ATOM 1094 C C . SER A 1 139 ? -0.243 12.642 14.210 1.00 51.81 139 SER A C 1
ATOM 1096 O O . SER A 1 139 ? 0.215 13.792 14.195 1.00 51.81 139 SER A O 1
ATOM 1098 N N . VAL A 1 140 ? -0.628 11.970 13.145 1.00 53.12 140 VAL A N 1
ATOM 1099 C CA . VAL A 1 140 ? -0.733 12.564 11.836 1.00 53.12 140 VAL A CA 1
ATOM 1100 C C . VAL A 1 140 ? -1.510 13.878 11.951 1.00 53.12 140 VAL A C 1
ATOM 1102 O O . VAL A 1 140 ? -2.463 13.999 12.729 1.00 53.12 140 VAL A O 1
ATOM 1105 N N . SER A 1 141 ? -1.037 14.908 11.247 1.00 55.59 141 SER A N 1
ATOM 1106 C CA . SER A 1 141 ? -1.646 16.239 11.302 1.00 55.59 141 SER A CA 1
ATOM 1107 C C . SER A 1 141 ? -3.148 16.144 11.032 1.00 55.59 141 SER A C 1
ATOM 1109 O O . SER A 1 141 ? -3.562 15.389 10.161 1.00 55.59 141 SER A O 1
ATOM 1111 N N . ARG A 1 142 ? -3.970 16.968 11.698 1.00 56.19 142 ARG A N 1
ATOM 1112 C CA . ARG A 1 142 ? -5.439 17.006 11.498 1.00 56.19 142 ARG A CA 1
ATOM 1113 C C . ARG A 1 142 ? -5.882 17.294 10.049 1.00 56.19 142 ARG A C 1
ATOM 1115 O O . ARG A 1 142 ? -7.065 17.208 9.754 1.00 56.19 142 ARG A O 1
ATOM 1122 N N . ALA A 1 143 ? -4.952 17.677 9.172 1.00 59.53 143 ALA A N 1
ATOM 1123 C CA . ALA A 1 143 ? -5.165 17.902 7.742 1.00 59.53 143 ALA A CA 1
ATOM 1124 C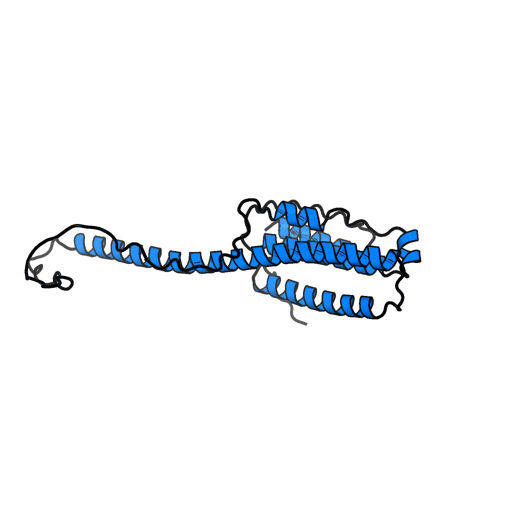 C . ALA A 1 143 ? -4.861 16.668 6.863 1.00 59.53 143 ALA A C 1
ATOM 1126 O O . ALA A 1 143 ? -4.951 16.755 5.637 1.00 59.53 143 ALA A O 1
ATOM 1127 N N . TRP A 1 144 ? -4.457 15.542 7.457 1.00 72.25 144 TRP A N 1
ATOM 1128 C CA . TRP A 1 144 ? -4.161 14.311 6.735 1.00 72.25 144 TRP A CA 1
ATOM 1129 C C . TRP A 1 144 ? -5.442 13.599 6.300 1.00 72.25 144 TRP A C 1
ATOM 1131 O O . TRP A 1 144 ? -6.440 13.594 7.014 1.00 72.25 144 TRP A O 1
ATOM 1141 N N . SER A 1 145 ? -5.400 12.999 5.114 1.00 80.81 145 SER A N 1
ATOM 1142 C CA . SER A 1 145 ? -6.500 12.225 4.542 1.00 80.81 145 SER A CA 1
ATOM 1143 C C . SER A 1 145 ? -5.915 10.978 3.897 1.00 80.81 145 SER A C 1
ATOM 1145 O O . SER A 1 145 ? -5.068 11.088 3.000 1.00 80.81 145 SER A O 1
ATOM 1147 N N . ALA A 1 146 ? -6.366 9.805 4.351 1.00 81.50 146 ALA A N 1
ATOM 1148 C CA . ALA A 1 146 ? -5.935 8.523 3.804 1.00 81.50 146 ALA A CA 1
ATOM 1149 C C . ALA A 1 146 ? -6.219 8.460 2.299 1.00 81.50 146 ALA A C 1
ATOM 1151 O O . ALA A 1 146 ? -5.336 8.137 1.508 1.00 81.50 146 ALA A O 1
ATOM 1152 N N . ALA A 1 147 ? -7.415 8.885 1.890 1.00 81.00 147 ALA A N 1
ATOM 1153 C CA . ALA A 1 147 ? -7.832 8.912 0.493 1.00 81.00 147 ALA A CA 1
ATOM 1154 C C . ALA A 1 147 ? -6.916 9.774 -0.390 1.00 81.00 147 ALA A C 1
ATOM 1156 O O . ALA A 1 147 ? -6.516 9.342 -1.471 1.00 81.00 147 ALA A O 1
ATOM 1157 N N . ARG A 1 148 ? -6.509 10.963 0.084 1.00 84.44 148 ARG A N 1
ATOM 1158 C CA . ARG A 1 148 ? -5.564 11.820 -0.655 1.00 84.44 148 ARG A CA 1
ATOM 1159 C C . ARG A 1 148 ? -4.181 11.193 -0.783 1.00 84.44 148 ARG A C 1
ATOM 1161 O O . ARG A 1 148 ? -3.550 11.368 -1.821 1.00 84.44 148 ARG A O 1
ATOM 1168 N N . GLN A 1 149 ? -3.712 10.465 0.231 1.00 87.25 149 GLN A N 1
ATOM 1169 C CA . GLN A 1 149 ? -2.432 9.756 0.153 1.00 87.25 149 GLN A CA 1
ATOM 1170 C C . GLN A 1 149 ? -2.496 8.579 -0.819 1.00 87.25 149 GLN A C 1
ATOM 1172 O O . GLN A 1 149 ? -1.622 8.447 -1.671 1.00 87.25 149 GLN A O 1
ATOM 1177 N N . ILE A 1 150 ? -3.564 7.777 -0.768 1.00 88.12 150 ILE A N 1
ATOM 1178 C CA . ILE A 1 150 ? -3.784 6.687 -1.726 1.00 88.12 150 ILE A CA 1
ATOM 1179 C C . ILE A 1 150 ? -3.869 7.235 -3.156 1.00 88.12 150 ILE A C 1
ATOM 1181 O O . ILE A 1 150 ? -3.199 6.725 -4.055 1.00 88.12 150 ILE A O 1
ATOM 1185 N N . GLN A 1 151 ? -4.593 8.337 -3.365 1.00 87.44 151 GLN A N 1
ATOM 1186 C CA . GLN A 1 151 ? -4.619 9.017 -4.657 1.00 87.44 151 GLN A CA 1
ATOM 1187 C C . GLN A 1 151 ? -3.221 9.508 -5.058 1.00 87.44 151 GLN A C 1
ATOM 1189 O O . GLN A 1 151 ? -2.809 9.285 -6.189 1.00 87.44 151 GLN A O 1
ATOM 1194 N N . ALA A 1 152 ? -2.453 10.116 -4.151 1.00 88.12 152 ALA A N 1
ATOM 1195 C CA . ALA A 1 152 ? -1.103 10.607 -4.434 1.00 88.12 152 ALA A CA 1
ATOM 1196 C C . ALA A 1 152 ? -0.089 9.494 -4.765 1.00 88.12 152 ALA A C 1
ATOM 1198 O O . ALA A 1 152 ? 0.871 9.757 -5.496 1.00 88.12 152 ALA A O 1
ATOM 1199 N N . ILE A 1 153 ? -0.295 8.277 -4.250 1.00 88.31 153 ILE A N 1
ATOM 1200 C CA . ILE A 1 153 ? 0.477 7.077 -4.608 1.00 88.31 153 ILE A CA 1
ATOM 1201 C C . ILE A 1 153 ? 0.079 6.594 -6.013 1.00 88.31 153 ILE A C 1
ATOM 1203 O O . ILE A 1 153 ? 0.952 6.282 -6.825 1.00 88.31 153 ILE A O 1
ATOM 1207 N N . GLY A 1 154 ? -1.223 6.573 -6.321 1.00 85.38 154 GLY A N 1
ATOM 1208 C CA . GLY A 1 154 ? -1.751 6.146 -7.623 1.00 85.38 154 GLY A CA 1
ATOM 1209 C C . GLY A 1 154 ? -1.593 7.175 -8.750 1.00 85.38 154 GLY A C 1
ATOM 1210 O O . GLY A 1 154 ? -1.599 6.815 -9.928 1.00 85.38 154 GLY A O 1
ATOM 1211 N N . CYS A 1 155 ? -1.411 8.455 -8.419 1.00 85.38 155 CYS A N 1
ATOM 1212 C CA . CYS A 1 155 ? -1.206 9.521 -9.391 1.00 85.38 155 CYS A CA 1
ATOM 1213 C C . CYS A 1 155 ? -0.003 9.214 -10.294 1.00 85.38 155 CYS A C 1
ATOM 1215 O O . CYS A 1 155 ? 1.096 8.886 -9.837 1.00 85.38 155 CYS A O 1
ATOM 1217 N N . ASN A 1 156 ? -0.210 9.359 -11.604 1.00 83.25 156 ASN A N 1
ATOM 1218 C CA . ASN A 1 156 ? 0.791 9.103 -12.643 1.00 83.25 156 ASN A CA 1
ATOM 1219 C C . ASN A 1 156 ? 1.321 7.657 -12.687 1.00 83.25 156 ASN A C 1
ATOM 1221 O O . ASN A 1 156 ? 2.379 7.420 -13.268 1.00 83.25 156 ASN A O 1
ATOM 1225 N N . LEU A 1 157 ? 0.633 6.687 -12.078 1.00 86.88 157 LEU A N 1
ATOM 1226 C CA . LEU A 1 157 ? 0.969 5.271 -12.213 1.00 86.88 157 LEU A CA 1
ATOM 1227 C C . LEU A 1 157 ? 0.407 4.732 -13.535 1.00 86.88 157 LEU A C 1
ATOM 1229 O O . LEU A 1 157 ? -0.652 4.110 -13.586 1.00 86.88 157 LEU A O 1
ATOM 1233 N N . ASN A 1 158 ? 1.114 5.019 -14.623 1.00 85.38 158 ASN A N 1
ATOM 1234 C CA . ASN A 1 158 ? 0.703 4.639 -15.970 1.00 85.38 158 ASN A CA 1
ATOM 1235 C C . ASN A 1 158 ? 1.415 3.367 -16.424 1.00 85.38 158 ASN A C 1
ATOM 1237 O O . ASN A 1 158 ? 2.579 3.147 -16.093 1.00 85.38 158 ASN A O 1
ATOM 1241 N N . TYR A 1 159 ? 0.721 2.556 -17.223 1.00 87.62 159 TYR A N 1
ATOM 1242 C CA . TYR A 1 159 ? 1.341 1.403 -17.864 1.00 87.62 159 TYR A CA 1
ATOM 1243 C C . TYR A 1 159 ? 2.483 1.868 -18.786 1.00 87.62 159 TYR A C 1
ATOM 1245 O O . TYR A 1 159 ? 2.256 2.772 -19.603 1.00 87.62 159 TYR A O 1
ATOM 1253 N N . PRO A 1 160 ? 3.689 1.281 -18.671 1.00 87.94 160 PRO A N 1
ATOM 1254 C CA . PRO A 1 160 ? 4.853 1.760 -19.395 1.00 87.94 160 PRO A CA 1
ATOM 1255 C C . PRO A 1 160 ? 4.672 1.579 -20.899 1.00 87.94 160 PRO A C 1
ATOM 1257 O O . PRO A 1 160 ? 4.212 0.542 -21.388 1.00 87.94 160 PRO A O 1
ATOM 1260 N N . ARG A 1 161 ? 5.049 2.607 -21.653 1.00 87.75 161 ARG A N 1
ATOM 1261 C CA . ARG A 1 161 ? 4.968 2.590 -23.117 1.00 87.75 161 ARG A CA 1
ATOM 1262 C C . ARG A 1 161 ? 6.108 1.754 -23.707 1.00 87.75 161 ARG A C 1
ATOM 1264 O O . ARG A 1 161 ? 7.160 1.589 -23.094 1.00 87.75 161 ARG A O 1
ATOM 1271 N N . GLY A 1 162 ? 5.942 1.254 -24.935 1.00 86.50 162 GLY A N 1
ATOM 1272 C CA . GLY A 1 162 ? 6.951 0.397 -25.584 1.00 86.50 162 GLY A CA 1
ATOM 1273 C C . GLY A 1 162 ? 8.349 1.030 -25.677 1.00 86.50 162 GLY A C 1
ATOM 1274 O O . GLY A 1 162 ? 9.356 0.343 -25.525 1.00 86.50 162 GLY A O 1
ATOM 1275 N N . ASN A 1 163 ? 8.417 2.353 -25.840 1.00 86.00 163 ASN A N 1
ATOM 1276 C CA . ASN A 1 163 ? 9.667 3.115 -25.818 1.00 86.00 163 ASN A CA 1
ATOM 1277 C C . ASN A 1 163 ? 10.337 3.132 -24.428 1.00 86.00 163 ASN A C 1
ATOM 1279 O O . ASN A 1 163 ? 11.554 3.000 -24.341 1.00 86.00 163 ASN A O 1
ATOM 1283 N N . GLU A 1 164 ? 9.566 3.240 -23.346 1.00 85.75 164 GLU A N 1
ATOM 1284 C CA . GLU A 1 164 ? 10.055 3.197 -21.960 1.00 85.75 164 GLU A CA 1
ATOM 1285 C C . GLU A 1 164 ? 10.520 1.788 -21.571 1.00 85.75 164 GLU A C 1
ATOM 1287 O O . GLU A 1 164 ? 11.516 1.628 -20.865 1.00 85.75 164 GLU A O 1
ATOM 1292 N N . ILE A 1 165 ? 9.826 0.756 -22.059 1.00 88.31 165 ILE A N 1
ATOM 1293 C CA . ILE A 1 165 ? 10.222 -0.650 -21.889 1.00 88.31 165 ILE A CA 1
ATOM 1294 C C . ILE A 1 165 ? 11.574 -0.894 -22.566 1.00 88.31 165 ILE A C 1
ATOM 1296 O O . ILE A 1 165 ? 12.478 -1.448 -21.940 1.00 88.31 165 ILE A O 1
ATOM 1300 N N . GLY A 1 166 ? 11.749 -0.423 -23.804 1.00 86.19 166 GLY A N 1
ATOM 1301 C CA . GLY A 1 166 ? 13.027 -0.513 -24.513 1.00 86.19 166 GLY A CA 1
ATOM 1302 C C . GLY A 1 166 ? 14.154 0.252 -23.810 1.00 86.19 166 GLY A C 1
ATOM 1303 O O . GLY A 1 166 ? 15.233 -0.296 -23.607 1.00 86.19 166 GLY A O 1
ATOM 1304 N N . ALA A 1 167 ? 13.892 1.488 -23.371 1.00 85.69 167 ALA A N 1
ATOM 1305 C CA . ALA A 1 167 ? 14.891 2.363 -22.745 1.00 85.69 167 ALA A CA 1
ATOM 1306 C C . ALA A 1 167 ? 15.371 1.899 -21.356 1.00 85.69 167 ALA A C 1
ATOM 1308 O O . ALA A 1 167 ? 16.430 2.323 -20.890 1.00 85.69 167 ALA A O 1
ATOM 1309 N N . THR A 1 168 ? 14.592 1.050 -20.682 1.00 87.75 168 THR A N 1
ATOM 1310 C CA . THR A 1 168 ? 14.898 0.529 -19.339 1.00 87.75 168 THR A CA 1
ATOM 1311 C C . THR A 1 168 ? 15.184 -0.974 -19.332 1.00 87.75 168 THR A C 1
ATOM 1313 O O . THR A 1 168 ? 15.257 -1.574 -18.261 1.00 87.75 168 THR A O 1
ATOM 1316 N N . HIS A 1 169 ? 15.326 -1.597 -20.509 1.00 85.44 169 HIS A N 1
ATOM 1317 C CA . HIS A 1 169 ? 15.487 -3.049 -20.661 1.00 85.44 169 HIS A CA 1
ATOM 1318 C C . HIS A 1 169 ? 14.411 -3.863 -19.910 1.00 85.44 169 HIS A C 1
ATOM 1320 O O . HIS A 1 169 ? 14.687 -4.921 -19.352 1.00 85.44 169 HIS A O 1
ATOM 1326 N N . GLY A 1 170 ? 13.175 -3.353 -19.871 1.00 88.50 170 GLY A N 1
ATOM 1327 C CA . GLY A 1 170 ? 12.040 -3.987 -19.194 1.00 88.50 170 GLY A CA 1
ATOM 1328 C C . GLY A 1 170 ? 11.903 -3.694 -17.696 1.00 88.50 170 GLY A C 1
ATOM 1329 O O . GLY A 1 170 ? 10.894 -4.083 -17.107 1.00 88.50 170 GLY A O 1
ATOM 1330 N N . LEU A 1 171 ? 12.838 -2.966 -17.070 1.00 91.44 171 LEU A N 1
ATOM 1331 C CA . LEU A 1 171 ? 12.737 -2.587 -15.654 1.00 91.44 171 LEU A CA 1
ATOM 1332 C C . LEU A 1 171 ? 11.487 -1.740 -15.369 1.00 91.44 171 LEU A C 1
ATOM 1334 O O . LEU A 1 171 ? 10.881 -1.893 -14.311 1.00 91.44 171 LEU A O 1
ATOM 1338 N N . SER A 1 172 ? 11.064 -0.886 -16.307 1.00 91.69 172 SER A N 1
ATOM 1339 C CA . SER A 1 172 ? 9.858 -0.062 -16.152 1.00 91.69 172 SER A CA 1
ATOM 1340 C C . SER A 1 172 ? 8.594 -0.884 -15.900 1.00 91.69 172 SER A C 1
ATOM 1342 O O . SER A 1 172 ? 7.729 -0.451 -15.142 1.00 91.69 172 SER A O 1
ATOM 1344 N N . LEU A 1 173 ? 8.510 -2.099 -16.453 1.00 91.94 173 LEU A N 1
ATOM 1345 C CA . LEU A 1 173 ? 7.406 -3.014 -16.183 1.00 91.94 173 LEU A CA 1
ATOM 1346 C C . LEU A 1 173 ? 7.452 -3.521 -14.740 1.00 91.94 173 LEU A C 1
ATOM 1348 O O . LEU A 1 173 ? 6.437 -3.471 -14.052 1.00 91.94 173 LEU A O 1
ATOM 1352 N N . ALA A 1 174 ? 8.625 -3.937 -14.255 1.00 93.19 174 ALA A N 1
ATOM 1353 C CA . ALA A 1 174 ? 8.793 -4.360 -12.866 1.00 93.19 174 ALA A CA 1
ATOM 1354 C C . ALA A 1 174 ? 8.444 -3.224 -11.889 1.00 93.19 174 ALA A C 1
ATOM 1356 O O . ALA A 1 174 ? 7.683 -3.432 -10.943 1.00 93.19 174 ALA A O 1
ATOM 1357 N N . VAL A 1 175 ? 8.917 -2.004 -12.161 1.00 94.31 175 VAL A N 1
ATOM 1358 C CA . VAL A 1 175 ? 8.610 -0.823 -11.342 1.00 94.31 175 VAL A CA 1
ATOM 1359 C C . VAL A 1 175 ? 7.113 -0.501 -11.354 1.00 94.31 175 VAL A C 1
ATOM 1361 O O . VAL A 1 175 ? 6.540 -0.247 -10.297 1.00 94.31 175 VAL A O 1
ATOM 1364 N N . TYR A 1 176 ? 6.455 -0.570 -12.517 1.00 93.12 176 TYR A N 1
ATOM 1365 C CA . TYR A 1 176 ? 5.005 -0.397 -12.619 1.00 93.12 176 TYR A CA 1
ATOM 1366 C C . TYR A 1 176 ? 4.250 -1.451 -11.800 1.00 93.12 176 TYR A C 1
ATOM 1368 O O . TYR A 1 176 ? 3.385 -1.093 -11.002 1.00 93.12 176 TYR A O 1
ATOM 1376 N N . THR A 1 177 ? 4.603 -2.736 -11.942 1.00 93.19 177 THR A N 1
ATOM 1377 C CA . THR A 1 177 ? 3.949 -3.815 -11.182 1.00 93.19 177 THR A CA 1
ATOM 1378 C C . THR A 1 177 ? 4.090 -3.618 -9.675 1.00 93.19 177 THR A C 1
ATOM 1380 O O . THR A 1 177 ? 3.090 -3.672 -8.965 1.00 93.19 177 THR A O 1
ATOM 1383 N N . MET A 1 178 ? 5.292 -3.299 -9.185 1.00 95.31 178 MET A N 1
ATOM 1384 C CA . MET A 1 178 ? 5.507 -3.027 -7.763 1.00 95.31 178 MET A CA 1
ATOM 1385 C C . MET A 1 178 ? 4.794 -1.763 -7.296 1.00 95.31 178 MET A C 1
ATOM 1387 O O . MET A 1 178 ? 4.285 -1.740 -6.182 1.00 95.31 178 MET A O 1
ATOM 1391 N N . GLY A 1 179 ? 4.684 -0.737 -8.143 1.00 94.44 179 GLY A N 1
ATOM 1392 C CA . GLY A 1 179 ? 3.880 0.449 -7.850 1.00 94.44 179 GLY A CA 1
ATOM 1393 C C . GLY A 1 179 ? 2.394 0.128 -7.660 1.00 94.4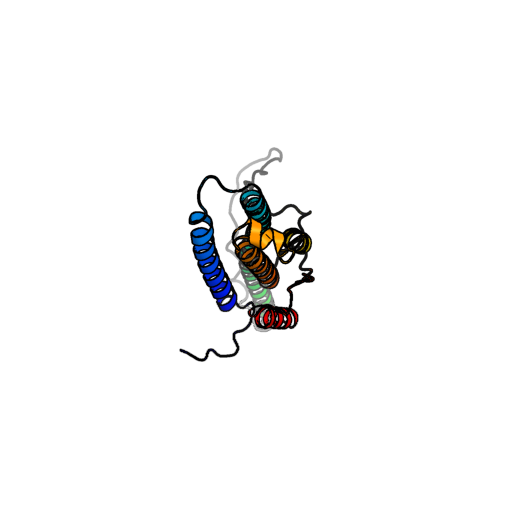4 179 GLY A C 1
ATOM 1394 O O . GLY A 1 179 ? 1.772 0.646 -6.735 1.00 94.44 179 GLY A O 1
ATOM 1395 N N . VAL A 1 180 ? 1.830 -0.763 -8.485 1.00 93.25 180 VAL A N 1
ATOM 1396 C CA . VAL A 1 180 ? 0.432 -1.215 -8.347 1.00 93.25 180 VAL A CA 1
ATOM 1397 C C . VAL A 1 180 ? 0.249 -2.057 -7.085 1.00 93.25 180 VAL A C 1
ATOM 1399 O O . VAL A 1 180 ? -0.712 -1.844 -6.348 1.00 93.25 180 VAL A O 1
ATOM 1402 N N . VAL A 1 181 ? 1.181 -2.972 -6.802 1.00 94.44 181 VAL A N 1
ATOM 1403 C CA . VAL A 1 181 ? 1.162 -3.783 -5.575 1.00 94.44 181 VAL A CA 1
ATOM 1404 C C . VAL A 1 181 ? 1.250 -2.891 -4.333 1.00 94.44 181 VAL A C 1
ATOM 1406 O O . VAL A 1 181 ? 0.453 -3.056 -3.414 1.00 94.44 181 VAL A O 1
ATOM 1409 N N . LEU A 1 182 ? 2.158 -1.909 -4.320 1.00 94.62 182 LEU A N 1
ATOM 1410 C CA . LEU A 1 182 ? 2.292 -0.931 -3.239 1.00 94.62 182 LEU A CA 1
ATOM 1411 C C . LEU A 1 182 ? 0.976 -0.177 -3.015 1.00 94.62 182 LEU A C 1
ATOM 1413 O O . LEU A 1 182 ? 0.497 -0.106 -1.886 1.00 94.62 182 LEU A O 1
ATOM 1417 N N . LEU A 1 183 ? 0.369 0.350 -4.084 1.00 93.06 183 LEU A N 1
ATOM 1418 C CA . LEU A 1 183 ? -0.913 1.052 -4.012 1.00 93.06 183 LEU A CA 1
ATOM 1419 C C . LEU A 1 183 ? -2.015 0.162 -3.422 1.00 93.06 183 LEU A C 1
ATOM 1421 O O . LEU A 1 183 ? -2.743 0.600 -2.533 1.00 93.06 183 LEU A O 1
ATOM 1425 N N . PHE A 1 184 ? -2.118 -1.081 -3.896 1.00 92.44 184 PHE A N 1
ATOM 1426 C CA . PHE A 1 184 ? -3.118 -2.036 -3.426 1.00 92.44 184 PHE A CA 1
ATOM 1427 C C . PHE A 1 184 ? -2.945 -2.365 -1.943 1.00 92.44 184 PHE A C 1
ATOM 1429 O O . PHE A 1 184 ? -3.913 -2.306 -1.190 1.00 92.44 184 PHE A O 1
ATOM 1436 N N . VAL A 1 185 ? -1.718 -2.657 -1.507 1.00 94.25 185 VAL A N 1
ATOM 1437 C CA . VAL A 1 185 ? -1.428 -2.993 -0.106 1.00 94.25 185 VAL A CA 1
ATOM 1438 C C . VAL A 1 185 ? -1.732 -1.807 0.804 1.00 94.25 185 VAL A C 1
ATOM 1440 O O . VAL A 1 185 ? -2.409 -1.978 1.813 1.00 94.25 185 VAL A O 1
ATOM 1443 N N . MET A 1 186 ? -1.311 -0.594 0.437 1.00 93.56 186 MET A N 1
ATOM 1444 C CA . MET A 1 186 ? -1.613 0.602 1.231 1.00 93.56 186 MET A CA 1
ATOM 1445 C C . MET A 1 186 ? -3.119 0.871 1.314 1.00 93.56 186 MET A C 1
ATOM 1447 O O . MET A 1 186 ? -3.624 1.200 2.386 1.00 93.56 186 MET A O 1
ATOM 1451 N N . TRP A 1 187 ? -3.851 0.688 0.212 1.00 91.19 187 TRP A N 1
ATOM 1452 C CA . TRP A 1 187 ? -5.308 0.819 0.191 1.00 91.19 187 TRP A CA 1
ATOM 1453 C C . TRP A 1 187 ? -5.994 -0.231 1.075 1.00 91.19 187 TRP A C 1
ATOM 1455 O O . TRP A 1 187 ? -6.847 0.122 1.886 1.00 91.19 187 TRP A O 1
ATOM 1465 N N . ALA A 1 188 ? -5.577 -1.495 0.992 1.00 91.56 188 ALA A N 1
ATOM 1466 C CA . ALA A 1 188 ? -6.112 -2.569 1.822 1.00 91.56 188 ALA A CA 1
ATOM 1467 C C . ALA A 1 188 ? -5.814 -2.358 3.318 1.00 91.56 188 ALA A C 1
ATOM 1469 O O . ALA A 1 188 ? -6.670 -2.630 4.154 1.00 91.56 188 ALA A O 1
ATOM 1470 N N . LEU A 1 189 ? -4.643 -1.815 3.677 1.00 90.88 189 LEU A N 1
ATOM 1471 C CA . LEU A 1 189 ? -4.318 -1.468 5.068 1.00 90.88 189 LEU A CA 1
ATOM 1472 C C . LEU A 1 189 ? -5.207 -0.342 5.611 1.00 90.88 189 LEU A C 1
ATOM 1474 O O . LEU A 1 189 ? -5.675 -0.420 6.746 1.00 90.88 189 LEU A O 1
ATOM 1478 N N . VAL A 1 190 ? -5.470 0.680 4.793 1.00 89.56 190 VAL A N 1
ATOM 1479 C CA . VAL A 1 190 ? -6.424 1.760 5.102 1.00 89.56 190 VAL A CA 1
ATOM 1480 C C . VAL A 1 190 ? -7.853 1.223 5.227 1.00 89.56 190 VAL A C 1
ATOM 1482 O O . VAL A 1 190 ? -8.628 1.706 6.053 1.00 89.56 190 VAL A O 1
ATOM 1485 N N . ALA A 1 191 ? -8.209 0.211 4.434 1.00 88.12 191 ALA A N 1
ATOM 1486 C CA . ALA A 1 191 ? -9.484 -0.476 4.562 1.00 88.12 191 ALA A CA 1
ATOM 1487 C C . ALA A 1 191 ? -9.553 -1.305 5.851 1.00 88.12 191 ALA A C 1
ATOM 1489 O O . ALA A 1 191 ? -10.557 -1.223 6.542 1.00 88.12 191 ALA A O 1
ATOM 1490 N N . ALA A 1 192 ? -8.510 -2.041 6.232 1.00 88.44 192 ALA A N 1
ATOM 1491 C CA . ALA A 1 192 ? -8.534 -2.912 7.410 1.00 88.44 192 ALA A CA 1
ATOM 1492 C C . ALA A 1 192 ? -8.485 -2.155 8.751 1.00 88.44 192 ALA A C 1
ATOM 1494 O O . ALA A 1 192 ? -9.016 -2.632 9.754 1.00 88.44 192 ALA A O 1
ATOM 1495 N N . ILE A 1 193 ? -7.828 -0.991 8.805 1.00 85.19 193 ILE A N 1
ATOM 1496 C CA . ILE A 1 193 ? -7.504 -0.309 10.066 1.00 85.19 193 ILE A CA 1
ATOM 1497 C C . ILE A 1 193 ? -8.159 1.074 10.108 1.00 85.19 193 ILE A C 1
ATOM 1499 O O . ILE A 1 193 ? -8.041 1.841 9.150 1.00 85.19 193 ILE A O 1
ATOM 1503 N N . PRO A 1 194 ? -8.827 1.446 11.220 1.00 73.56 194 PRO A N 1
ATOM 1504 C CA . PRO A 1 194 ? -9.433 2.762 11.342 1.00 73.56 194 PRO A CA 1
ATOM 1505 C C . PRO A 1 194 ? -8.350 3.840 11.274 1.00 73.56 194 PRO A C 1
ATOM 1507 O O . PRO A 1 194 ? -7.524 3.992 12.170 1.00 73.56 194 PRO A O 1
ATOM 1510 N N . CYS A 1 195 ? -8.380 4.606 10.194 1.00 72.62 195 CYS A N 1
ATOM 1511 C CA . CYS A 1 195 ? -7.567 5.791 9.981 1.00 72.62 195 CYS A CA 1
ATOM 1512 C C . CYS A 1 195 ? -8.487 6.956 9.586 1.00 72.62 195 CYS A C 1
ATOM 1514 O O . CYS A 1 195 ? -9.640 6.759 9.192 1.00 72.62 195 CYS A O 1
ATOM 1516 N N . GLN A 1 196 ? -8.018 8.189 9.786 1.00 65.06 196 GLN A N 1
ATOM 1517 C CA . GLN A 1 196 ? -8.830 9.380 9.531 1.00 65.06 196 GLN A CA 1
ATOM 1518 C C . GLN A 1 196 ? -9.204 9.478 8.042 1.00 65.06 196 GLN A C 1
ATOM 1520 O O . GLN A 1 196 ? -8.333 9.367 7.181 1.00 65.06 196 GLN A O 1
ATOM 1525 N N . ASP A 1 197 ? -10.490 9.738 7.771 1.00 64.12 197 ASP A N 1
ATOM 1526 C CA . ASP A 1 197 ? -11.048 9.957 6.426 1.00 64.12 197 ASP A CA 1
ATOM 1527 C C . ASP A 1 197 ? -10.992 8.712 5.508 1.00 64.12 197 ASP A C 1
ATOM 1529 O O . ASP A 1 197 ? -10.262 8.657 4.516 1.00 64.12 197 ASP A O 1
ATOM 1533 N N . ARG A 1 198 ? -11.787 7.686 5.864 1.00 63.28 198 ARG A N 1
ATOM 1534 C CA . ARG A 1 198 ? -11.907 6.372 5.194 1.00 63.28 198 ARG A CA 1
ATOM 1535 C C . ARG A 1 198 ? -12.702 6.445 3.879 1.00 63.28 198 ARG A C 1
ATOM 1537 O O . ARG A 1 198 ? -13.605 5.646 3.643 1.00 63.28 198 ARG A O 1
ATOM 1544 N N . ALA A 1 199 ? -12.404 7.413 3.014 1.00 61.50 199 ALA A N 1
ATOM 1545 C CA . ALA A 1 199 ? -12.947 7.412 1.660 1.00 61.50 199 ALA A CA 1
ATOM 1546 C C . ALA A 1 199 ? -12.195 6.361 0.822 1.00 61.50 199 ALA A C 1
ATOM 1548 O O . ALA A 1 199 ? -11.079 6.578 0.358 1.00 61.50 199 ALA A O 1
ATOM 1549 N N . LEU A 1 200 ? -12.821 5.194 0.650 1.00 62.19 200 LEU A N 1
ATOM 1550 C CA . LEU A 1 200 ? -12.254 4.007 -0.007 1.00 62.19 200 LEU A CA 1
ATOM 1551 C C . LEU A 1 200 ? -12.189 4.095 -1.541 1.00 62.19 200 LEU A C 1
ATOM 1553 O O . LEU A 1 200 ? -11.836 3.112 -2.191 1.00 62.19 200 LEU A O 1
ATOM 1557 N N . GLN A 1 201 ? -12.512 5.247 -2.138 1.00 64.06 201 GLN A N 1
ATOM 1558 C CA . GLN A 1 201 ? -12.511 5.417 -3.592 1.00 64.06 201 GLN A CA 1
ATOM 1559 C C . GLN A 1 201 ? -11.083 5.551 -4.137 1.00 64.06 201 GLN A C 1
ATOM 1561 O O . GLN A 1 201 ? -10.605 6.641 -4.443 1.00 64.06 201 GLN A O 1
ATOM 1566 N N . ALA A 1 202 ? -10.393 4.419 -4.261 1.00 63.91 202 ALA A N 1
ATOM 1567 C CA . ALA A 1 202 ? -9.163 4.305 -5.029 1.00 63.91 202 ALA A CA 1
ATOM 1568 C C . ALA A 1 202 ? -9.495 3.781 -6.431 1.00 63.91 202 ALA A C 1
ATOM 1570 O O . ALA A 1 202 ? -9.998 2.672 -6.599 1.00 63.91 202 ALA A O 1
ATOM 1571 N N . HIS A 1 203 ? -9.219 4.583 -7.459 1.00 67.12 203 HIS A N 1
ATOM 1572 C CA . HIS A 1 203 ? -9.366 4.147 -8.844 1.00 67.12 203 HIS A CA 1
ATOM 1573 C C . HIS A 1 203 ? -8.122 3.364 -9.278 1.00 67.12 203 HIS A C 1
ATOM 1575 O O . HIS A 1 203 ? -7.086 3.950 -9.592 1.00 67.12 203 HIS A O 1
ATOM 1581 N N . PHE A 1 204 ? -8.228 2.037 -9.330 1.00 70.81 204 PHE A N 1
ATOM 1582 C CA . PHE A 1 204 ? -7.194 1.177 -9.900 1.00 70.81 204 PHE A CA 1
ATOM 1583 C C . PHE A 1 204 ? -7.367 1.090 -11.422 1.00 70.81 204 PHE A C 1
ATOM 1585 O O . PHE A 1 204 ? -8.145 0.295 -11.942 1.00 70.81 204 PHE A O 1
ATOM 1592 N N . ALA A 1 205 ? -6.635 1.919 -12.165 1.00 67.06 205 ALA A N 1
ATOM 1593 C CA . ALA A 1 205 ? -6.615 1.871 -13.627 1.00 67.06 205 ALA A CA 1
ATOM 1594 C C . ALA A 1 205 ? -5.569 0.855 -14.126 1.00 67.06 205 ALA A C 1
ATOM 1596 O O . ALA A 1 205 ? -4.522 1.227 -14.658 1.00 67.06 205 ALA A O 1
ATOM 1597 N N . VAL A 1 206 ? -5.829 -0.442 -13.927 1.00 76.94 206 VAL A N 1
ATOM 1598 C CA . VAL A 1 206 ? -4.937 -1.520 -14.390 1.00 76.94 206 VAL A CA 1
ATOM 1599 C C . VAL A 1 206 ? -5.422 -2.076 -15.737 1.00 76.94 206 VAL A C 1
ATOM 1601 O O . VAL A 1 206 ? -6.588 -2.468 -15.850 1.00 76.94 206 VAL A O 1
ATOM 1604 N N . PRO A 1 207 ? -4.562 -2.165 -16.772 1.00 76.44 207 PRO A N 1
ATOM 1605 C CA . PRO A 1 207 ? -4.930 -2.796 -18.034 1.00 76.44 207 PRO A CA 1
ATOM 1606 C C . PRO A 1 207 ? -5.300 -4.273 -17.836 1.00 76.44 207 PRO A C 1
ATOM 1608 O O . PRO A 1 207 ? -4.484 -5.078 -17.390 1.00 76.44 207 PRO A O 1
ATOM 1611 N N . ARG A 1 208 ? -6.511 -4.661 -18.255 1.00 73.31 208 ARG A N 1
ATOM 1612 C CA . ARG A 1 208 ? -7.019 -6.049 -18.158 1.00 73.31 208 ARG A CA 1
ATOM 1613 C C . ARG A 1 208 ? -6.233 -7.076 -18.984 1.00 73.31 208 ARG A C 1
ATOM 1615 O O . ARG A 1 208 ? -6.462 -8.270 -18.854 1.00 73.31 208 ARG A O 1
ATOM 1622 N N . GLN A 1 209 ? -5.329 -6.613 -19.843 1.00 75.31 209 GLN A N 1
ATOM 1623 C CA . GLN A 1 209 ? -4.477 -7.450 -20.691 1.00 75.31 209 GLN A CA 1
ATOM 1624 C C . GLN A 1 209 ? -3.364 -8.157 -19.900 1.00 75.31 209 GLN A C 1
ATOM 1626 O O . GLN A 1 209 ? -2.733 -9.075 -20.416 1.00 75.31 209 GLN A O 1
ATOM 1631 N N . ILE A 1 210 ? -3.106 -7.734 -18.660 1.00 81.44 210 ILE A N 1
ATOM 1632 C CA . ILE A 1 210 ? -2.050 -8.295 -17.822 1.00 81.44 210 ILE A CA 1
ATOM 1633 C C . ILE A 1 210 ? -2.611 -9.463 -17.002 1.00 81.44 210 ILE A C 1
ATOM 1635 O O . ILE A 1 210 ? -3.647 -9.332 -16.357 1.00 81.44 210 ILE A O 1
ATOM 1639 N N . VAL A 1 211 ? -1.903 -10.596 -16.984 1.00 85.38 211 VAL A N 1
ATOM 1640 C CA . VAL A 1 211 ? -2.377 -11.860 -16.382 1.00 85.38 211 VAL A CA 1
ATOM 1641 C C . VAL A 1 211 ? -2.766 -11.719 -14.902 1.00 85.38 211 VAL A C 1
ATOM 1643 O O . VAL A 1 211 ? -3.742 -12.319 -14.463 1.00 85.38 211 VAL A O 1
ATOM 1646 N N . TRP A 1 212 ? -2.049 -10.895 -14.131 1.00 86.62 212 TRP A N 1
ATOM 1647 C CA . TRP A 1 212 ? -2.341 -10.671 -12.708 1.00 86.62 212 TRP A CA 1
ATOM 1648 C C . TRP A 1 212 ? -3.441 -9.627 -12.448 1.00 86.62 212 TRP A C 1
ATOM 1650 O O . TRP A 1 212 ? -3.901 -9.508 -11.313 1.00 86.62 212 TRP A O 1
ATOM 1660 N N . ALA A 1 213 ? -3.899 -8.888 -13.466 1.00 85.69 213 ALA A N 1
ATOM 1661 C CA . ALA A 1 213 ? -4.890 -7.826 -13.288 1.00 85.69 213 ALA A CA 1
ATOM 1662 C C . ALA A 1 213 ? -6.263 -8.372 -12.873 1.00 85.69 213 ALA A C 1
ATOM 1664 O O . ALA A 1 213 ? -6.919 -7.784 -12.019 1.00 85.69 213 ALA A O 1
ATOM 1665 N N . GLY A 1 214 ? -6.687 -9.506 -13.444 1.00 85.50 214 GLY A N 1
ATOM 1666 C CA . GLY A 1 214 ? -7.965 -10.146 -13.111 1.00 85.50 214 GLY A CA 1
ATOM 1667 C C . GLY A 1 214 ? -8.082 -10.485 -11.620 1.00 85.50 214 GLY A C 1
ATOM 1668 O O . GLY A 1 214 ? -8.971 -9.950 -10.962 1.00 85.50 214 GLY A O 1
ATOM 1669 N N . PRO A 1 215 ? -7.162 -11.295 -11.060 1.00 86.69 215 PRO A N 1
ATOM 1670 C CA . PRO A 1 215 ? -7.143 -11.602 -9.631 1.00 86.69 215 PRO A CA 1
ATOM 1671 C C . PRO A 1 215 ? -7.100 -10.358 -8.730 1.00 86.69 215 PRO A C 1
ATOM 1673 O O . PRO A 1 215 ? -7.809 -10.301 -7.727 1.00 86.69 215 PRO A O 1
ATOM 1676 N N . LEU A 1 216 ? -6.319 -9.336 -9.099 1.00 86.38 216 LEU A N 1
ATOM 1677 C CA . LEU A 1 216 ? -6.232 -8.092 -8.330 1.00 86.38 216 LEU A CA 1
ATOM 1678 C C . LEU A 1 216 ? -7.577 -7.352 -8.271 1.00 86.38 216 LEU A C 1
ATOM 1680 O O . LEU A 1 216 ? -7.999 -6.945 -7.193 1.00 86.38 216 LEU A O 1
ATOM 1684 N N . LEU A 1 217 ? -8.262 -7.215 -9.411 1.00 85.88 217 LEU A N 1
ATOM 1685 C CA . LEU A 1 217 ? -9.579 -6.574 -9.475 1.00 85.88 217 LEU A CA 1
ATOM 1686 C C . LEU A 1 217 ? -10.622 -7.372 -8.686 1.00 85.88 217 LEU A C 1
ATOM 1688 O O . LEU A 1 217 ? -11.388 -6.783 -7.936 1.00 85.88 217 LEU A O 1
ATOM 1692 N N . THR A 1 218 ? -10.591 -8.708 -8.754 1.00 87.56 218 THR A N 1
ATOM 1693 C CA . THR A 1 218 ? -11.508 -9.530 -7.946 1.00 87.56 218 THR A CA 1
ATOM 1694 C C . THR A 1 218 ? -11.283 -9.366 -6.444 1.00 87.56 218 THR A C 1
ATOM 1696 O O . THR A 1 218 ? -12.237 -9.404 -5.675 1.00 87.56 218 THR A O 1
ATOM 1699 N N . LEU A 1 219 ? -10.036 -9.172 -6.000 1.00 86.31 219 LEU A N 1
ATOM 1700 C CA . LEU A 1 219 ? -9.749 -8.877 -4.595 1.00 86.31 219 LEU A CA 1
ATOM 1701 C C . LEU A 1 219 ? -10.231 -7.480 -4.207 1.00 86.31 219 LEU A C 1
ATOM 1703 O O . LEU A 1 219 ? -10.755 -7.310 -3.111 1.00 86.31 219 LEU A O 1
ATOM 1707 N N . GLN A 1 220 ? -10.069 -6.500 -5.096 1.00 86.31 220 GLN A N 1
ATOM 1708 C CA . GLN A 1 220 ? -10.572 -5.150 -4.879 1.00 86.31 220 GLN A CA 1
ATOM 1709 C C . GLN A 1 220 ? -12.096 -5.146 -4.711 1.00 86.31 220 GLN A C 1
ATOM 1711 O O . GLN A 1 220 ? -12.585 -4.561 -3.749 1.00 86.31 220 GLN A O 1
ATOM 1716 N N . ASP A 1 221 ? -12.823 -5.822 -5.602 1.00 85.81 221 ASP A N 1
ATOM 1717 C CA . ASP A 1 221 ? -14.284 -5.912 -5.540 1.00 85.81 221 ASP A CA 1
ATOM 1718 C C . ASP A 1 221 ? -14.729 -6.545 -4.215 1.00 85.81 221 ASP A C 1
ATOM 1720 O O . ASP A 1 221 ? -15.549 -5.970 -3.506 1.00 85.81 221 ASP A O 1
ATOM 1724 N N . ARG A 1 222 ? -14.099 -7.657 -3.806 1.00 85.38 222 ARG A N 1
ATOM 1725 C CA . ARG A 1 222 ? -14.409 -8.310 -2.525 1.00 85.38 222 ARG A CA 1
ATOM 1726 C C . ARG A 1 222 ? -14.139 -7.418 -1.308 1.00 85.38 222 ARG A C 1
ATOM 1728 O O . ARG A 1 222 ? -14.930 -7.422 -0.381 1.00 85.38 222 ARG A O 1
ATOM 1735 N N . ILE A 1 223 ? -13.048 -6.646 -1.305 1.00 84.88 223 ILE A N 1
ATOM 1736 C CA . ILE A 1 223 ? -12.738 -5.700 -0.215 1.00 84.88 223 ILE A CA 1
ATOM 1737 C C . ILE A 1 223 ? -13.742 -4.536 -0.177 1.00 84.88 223 ILE A C 1
ATOM 1739 O O . ILE A 1 223 ? -13.972 -3.967 0.882 1.00 84.88 223 ILE A O 1
ATOM 1743 N N . MET A 1 224 ? -14.323 -4.153 -1.319 1.00 81.38 224 MET A N 1
ATOM 1744 C CA . MET A 1 224 ? -15.350 -3.107 -1.378 1.00 81.38 224 MET A CA 1
ATOM 1745 C C . MET A 1 224 ? -16.741 -3.587 -0.940 1.00 81.38 224 MET A C 1
ATOM 1747 O O . MET A 1 224 ? -17.579 -2.749 -0.608 1.00 81.38 224 MET A O 1
ATOM 1751 N N . GLU A 1 225 ? -16.996 -4.895 -0.980 1.00 80.12 225 GLU A N 1
ATOM 1752 C CA . GLU A 1 225 ? -18.250 -5.513 -0.526 1.00 80.12 225 GLU A CA 1
ATOM 1753 C C . GLU A 1 225 ? -18.327 -5.689 1.005 1.00 80.12 225 GLU A C 1
ATOM 1755 O O . GLU A 1 225 ? -19.418 -5.934 1.521 1.00 80.12 225 GLU A O 1
ATOM 1760 N N . GLU A 1 226 ? -17.202 -5.549 1.716 1.00 68.69 226 GLU A N 1
ATOM 1761 C CA . GLU A 1 226 ? -17.041 -5.774 3.167 1.00 68.69 226 GLU A CA 1
ATOM 1762 C C . GLU A 1 226 ? -17.109 -4.474 3.993 1.00 68.69 226 GLU A C 1
ATOM 1764 O O . GLU A 1 226 ? -17.802 -4.471 5.039 1.00 68.69 226 GLU A O 1
#

InterPro domains:
  IPR008511 Protein ROH1-like [PF05633] (6-226)

Sequence (226 aa):
MSCSGPEEILSVAWTQRLIEVFLSLQEQFHGLVLKVPSPRSTAVDRTLNEYYDRSVKALDVCNAVRDGIEQVRSWGKLLEIVLARKALVDLSICTLDGKDSGPLSSHWNRSFARSNNSSNPTTPRDYRSAGHFRSLSWSVSRAWSAARQIQAIGCNLNYPRGNEIGATHGLSLAVYTMGVVLLFVMWALVAAIPCQDRALQAHFAVPRQIVWAGPLLTLQDRIMEE

Mean predicted aligned error: 13.56 Å

Solvent-accessible surface area (backbone atoms only — not comparable to full-atom values): 14075 Å² total; per-residue (Å²): 134,81,90,70,71,88,74,56,76,62,32,72,70,48,47,50,52,51,52,53,53,50,53,55,51,50,53,55,50,50,56,54,62,68,68,55,64,83,85,70,51,72,62,41,53,51,55,51,50,58,49,50,56,34,50,53,53,48,48,55,49,53,50,43,44,52,50,24,54,52,49,53,55,52,49,52,59,51,48,54,54,53,52,52,51,47,52,53,50,55,50,51,52,56,65,63,72,67,72,87,73,79,98,77,90,82,84,89,85,86,88,85,77,83,87,81,87,83,84,90,88,80,87,86,87,80,92,84,71,75,70,76,76,74,65,85,67,80,62,70,60,95,85,61,40,52,38,59,47,54,47,61,44,51,56,87,65,60,84,70,48,74,67,50,28,63,66,33,76,45,49,44,53,57,54,44,53,51,50,52,51,50,44,49,53,53,49,49,49,54,70,53,36,72,48,63,56,78,55,80,86,72,87,82,83,66,65,77,87,42,87,67,37,56,64,50,50,55,52,50,54,56,64,73,76,109

Foldseek 3Di:
DDDDDPPPALPPVNLVVLVVVLVVLVVVLVVVLVPQDPPHDPLQVVLVVLLVVLVVLLVVLVLQLVLLVVVVVVVVVVVVVVVVVVVVVVVVVVVVVPPPDDPPPDPPDDDDDDDDDDDDDDDDDDPPPPPPPPPVCPPDPPPDALVVSLCVLVPPLDDDDPVSCVSRVNSSVSSSVSSLSSSLSSLSSLLSGDGPHSPSPRDDPDPPVDPCVVVSVVSSVVSVVD